Protein AF-A0A965HYC1-F1 (afdb_monomer_lite)

Radius of gyration: 19.62 Å; chains: 1; bounding box: 52×59×47 Å

Secondary structure (DSSP, 8-state):
----PPP---PPPTHHHHHHHHHHHTT-HHHHHHHHHHTTTTS---TT--HHHHHTSTTS-HHHHHHHHHHHHHTT-----GGGGS--SGGG----TT--EEE--SS---GGGS-HHHHHHHHHHHHHHHHT-TT--EEEEEEPSS-STTS--HHHHHHHHHHT--EEEE-S-----SS----SSS-EEEPP--S--SHHHHHHHHHHHH--

Sequence (212 aa):
MNFLQPQTARVLPQSLLMMGIVQCWRSSNKWVGEFEQRFAGRFTMRPGQSFYRYTKNPANNSIDVENALDEFLEDRGTLASFSELYLQGEAMLKPHPLIAYGSHSVNHYVMSSLSEQEQWREIEENRRFLNSFENVQTTDVFSVPFGGERDYNDATMQLAVEAGHSALLLSRGMIQKGEHVDRGVLPEIDRLMPRTSSAEGLHSFLFDKAAV

Foldseek 3Di:
DDDDDDPDQPDAACLVVVVVVLVVCVVPPPLLVVLCVVCPPVFDDDPPDDPVRRCQALRHQVVNSVVSVCVSVVVVDDDDPPCVVDDRDDVPQDLDPVDAAEAAFRNLHLLSSDDLVVLLCRQQVRLVVSVVDDNGHYALEYEYRQFDPRSHDQSNVVSSVVSPHAAYEGANQADDDDDFPCPDPHGYHYDHDQPDPDPVSVVVSVVVRVVD

pLDDT: mean 80.29, std 19.92, range [26.31, 98.69]

Structure (mmCIF, N/CA/C/O backbone):
data_AF-A0A965HYC1-F1
#
_entry.id   AF-A0A965HYC1-F1
#
loop_
_atom_site.group_PDB
_atom_site.id
_atom_site.type_symbol
_atom_site.label_atom_id
_atom_site.label_alt_id
_atom_site.label_comp_id
_atom_site.label_asym_id
_atom_site.label_entity_id
_atom_site.label_seq_id
_atom_site.pdbx_PDB_ins_code
_atom_site.Cartn_x
_atom_site.Cartn_y
_atom_site.Cartn_z
_atom_site.occupancy
_atom_site.B_iso_or_equiv
_atom_site.auth_seq_id
_atom_site.auth_comp_id
_atom_site.auth_asym_id
_atom_site.auth_atom_id
_atom_site.pdbx_PDB_model_num
ATOM 1 N N . MET A 1 1 ? -28.131 -35.583 -11.581 1.00 34.62 1 MET A N 1
ATOM 2 C CA . MET A 1 1 ? -27.165 -34.705 -12.272 1.00 34.62 1 MET A CA 1
ATOM 3 C C . MET A 1 1 ? -27.196 -33.379 -11.543 1.00 34.62 1 MET A C 1
ATOM 5 O O . MET A 1 1 ? -28.239 -32.741 -11.533 1.00 34.62 1 MET A O 1
ATOM 9 N N . ASN A 1 2 ? -26.131 -33.076 -10.803 1.00 26.58 2 ASN A N 1
ATOM 10 C CA . ASN A 1 2 ? -26.074 -31.918 -9.915 1.00 26.58 2 ASN A CA 1
ATOM 11 C C . ASN A 1 2 ? -25.812 -30.632 -10.701 1.00 26.58 2 ASN A C 1
ATOM 13 O O . ASN A 1 2 ? -25.037 -30.615 -11.654 1.00 26.58 2 ASN A O 1
ATOM 17 N N . PHE A 1 3 ? -26.500 -29.588 -10.252 1.00 26.91 3 PHE A N 1
ATOM 18 C CA . PHE A 1 3 ? -26.462 -28.211 -10.713 1.00 26.91 3 PHE A CA 1
ATOM 19 C C . PHE A 1 3 ? -25.044 -27.631 -10.652 1.00 26.91 3 PHE A C 1
ATOM 21 O O . PHE A 1 3 ? -24.424 -27.623 -9.591 1.00 26.91 3 PHE A O 1
ATOM 28 N N . LEU A 1 4 ? -24.560 -27.083 -11.767 1.00 27.58 4 LEU A N 1
ATOM 29 C CA . LEU A 1 4 ? -23.472 -26.110 -11.753 1.00 27.58 4 LEU A CA 1
ATOM 30 C C . LEU A 1 4 ? -24.100 -24.732 -11.531 1.00 27.58 4 LEU A C 1
ATOM 32 O O . LEU A 1 4 ? -24.683 -24.147 -12.441 1.00 27.58 4 LEU A O 1
ATOM 36 N N . GLN A 1 5 ? -24.033 -24.251 -10.290 1.00 26.31 5 GLN A N 1
ATOM 37 C CA . GLN A 1 5 ? -24.229 -22.835 -9.990 1.00 26.31 5 GLN A CA 1
ATOM 38 C C . GLN A 1 5 ? -23.049 -22.038 -10.577 1.00 26.31 5 GLN A C 1
ATOM 40 O O . GLN A 1 5 ? -21.908 -22.497 -10.465 1.00 26.31 5 GLN A O 1
ATOM 45 N N . PRO A 1 6 ? -23.273 -20.853 -11.172 1.00 28.00 6 PRO A N 1
ATOM 46 C CA . PRO A 1 6 ? -22.183 -19.967 -11.549 1.00 28.00 6 PRO A CA 1
ATOM 47 C C . PRO A 1 6 ? -21.526 -19.438 -10.274 1.00 28.00 6 PRO A C 1
ATOM 49 O O . PRO A 1 6 ? -22.198 -18.866 -9.414 1.00 28.00 6 PRO A O 1
ATOM 52 N N . GLN A 1 7 ? -20.217 -19.650 -10.145 1.00 29.39 7 GLN A N 1
ATOM 53 C CA . GLN A 1 7 ? -19.439 -19.039 -9.078 1.00 29.39 7 GLN A CA 1
ATOM 54 C C . GLN A 1 7 ? -19.460 -17.516 -9.240 1.00 29.39 7 GLN A C 1
ATOM 56 O O . GLN A 1 7 ? -19.315 -16.974 -10.333 1.00 29.39 7 GLN A O 1
ATOM 61 N N . THR A 1 8 ? -19.696 -16.867 -8.110 1.00 30.47 8 THR A N 1
ATOM 62 C CA . THR A 1 8 ? -19.757 -15.431 -7.853 1.00 30.47 8 THR A CA 1
ATOM 63 C C . THR A 1 8 ? -18.734 -14.613 -8.642 1.00 30.47 8 THR A C 1
ATOM 65 O O . THR A 1 8 ? -17.531 -14.854 -8.534 1.00 30.47 8 THR A O 1
ATOM 68 N N . ALA A 1 9 ? -19.215 -13.585 -9.349 1.00 27.97 9 ALA A N 1
ATOM 69 C CA . ALA A 1 9 ? -18.401 -12.452 -9.767 1.00 27.97 9 ALA A CA 1
ATOM 70 C C . ALA A 1 9 ? -17.682 -11.897 -8.528 1.00 27.97 9 ALA A C 1
ATOM 72 O O . ALA A 1 9 ? -18.329 -11.429 -7.589 1.00 27.97 9 ALA A O 1
ATOM 73 N N . ARG A 1 10 ? -16.353 -12.028 -8.480 1.00 32.56 10 ARG A N 1
ATOM 74 C CA . ARG A 1 10 ? -15.550 -11.452 -7.402 1.00 32.56 10 ARG A CA 1
ATOM 75 C C . ARG A 1 10 ? -15.587 -9.939 -7.569 1.00 32.56 10 ARG A C 1
ATOM 77 O O . ARG A 1 10 ? -15.025 -9.398 -8.515 1.00 32.56 10 ARG A O 1
ATOM 84 N N . VAL A 1 11 ? -16.320 -9.293 -6.671 1.00 35.44 11 VAL A N 1
ATOM 85 C CA . VAL A 1 11 ? -16.318 -7.844 -6.483 1.00 35.44 11 VAL A CA 1
ATOM 86 C C . VAL A 1 11 ? -14.863 -7.421 -6.264 1.00 35.44 11 VAL A C 1
ATOM 88 O O . VAL A 1 11 ? -14.149 -8.043 -5.480 1.00 35.44 11 VAL A O 1
ATOM 91 N N . LEU A 1 12 ? -14.410 -6.419 -7.018 1.00 36.91 12 LEU A N 1
ATOM 92 C CA . LEU A 1 12 ? -13.101 -5.792 -6.831 1.00 36.91 12 LEU A CA 1
ATOM 93 C C . LEU A 1 12 ? -12.922 -5.359 -5.366 1.00 36.91 12 LEU A C 1
ATOM 95 O O . LEU A 1 12 ? -13.915 -5.022 -4.719 1.00 36.91 12 LEU A O 1
ATOM 99 N N . PRO A 1 13 ? -11.685 -5.325 -4.850 1.00 42.75 13 PRO A N 1
ATOM 100 C CA . PRO A 1 13 ? -11.426 -4.984 -3.456 1.00 42.75 13 PRO A CA 1
ATOM 101 C C . PRO A 1 13 ? -12.039 -3.622 -3.086 1.00 42.75 13 PRO A C 1
ATOM 103 O O . PRO A 1 13 ? -11.778 -2.601 -3.733 1.00 42.75 13 PRO A O 1
ATOM 106 N N . GLN A 1 14 ? -12.883 -3.622 -2.046 1.00 46.56 14 GLN A N 1
ATOM 107 C CA . GLN A 1 14 ? -13.617 -2.460 -1.512 1.00 46.56 14 GLN A CA 1
ATOM 108 C C . GLN A 1 14 ? -12.691 -1.318 -1.058 1.00 46.56 14 GLN A C 1
ATOM 110 O O . GLN A 1 14 ? -13.108 -0.169 -0.919 1.00 46.56 14 GLN A O 1
ATOM 115 N N . SER A 1 15 ? -11.404 -1.584 -0.915 1.00 44.25 15 SER A N 1
ATOM 116 C CA . SER A 1 15 ? -10.428 -0.635 -0.404 1.00 44.25 15 SER A CA 1
ATOM 117 C C . SER A 1 15 ? -10.091 0.533 -1.344 1.00 44.25 15 SER A C 1
ATOM 119 O O . SER A 1 15 ? -9.717 1.630 -0.909 1.00 44.25 15 SER A O 1
ATOM 121 N N . LEU A 1 16 ? -10.273 0.344 -2.653 1.00 44.41 16 LEU A N 1
ATOM 122 C CA . LEU A 1 16 ? -10.167 1.407 -3.649 1.00 44.41 16 LEU A CA 1
ATOM 123 C C . LEU A 1 16 ? -11.325 2.411 -3.496 1.00 44.41 16 LEU A C 1
ATOM 125 O O . LEU A 1 16 ? -11.125 3.614 -3.704 1.00 44.41 16 LEU A O 1
ATOM 129 N N . LEU A 1 17 ? -12.499 1.941 -3.049 1.00 47.19 17 LEU A N 1
ATOM 130 C CA . LEU A 1 17 ? -13.647 2.755 -2.626 1.00 47.19 17 LEU A CA 1
ATOM 131 C C . LEU A 1 17 ? -13.253 3.637 -1.430 1.00 47.19 17 LEU A C 1
ATOM 133 O O . LEU A 1 17 ? -13.594 4.819 -1.381 1.00 47.19 17 LEU A O 1
ATOM 137 N N . MET A 1 18 ? -12.450 3.096 -0.508 1.00 50.16 18 MET A N 1
ATOM 138 C CA . MET A 1 18 ? -11.933 3.798 0.669 1.00 50.16 18 MET A CA 1
ATOM 139 C C . MET A 1 18 ? -11.077 5.019 0.293 1.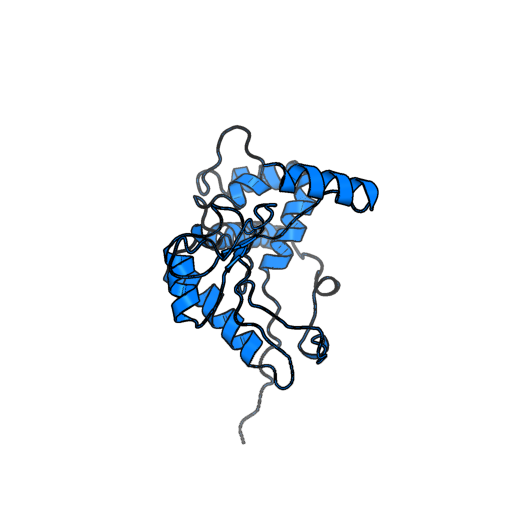00 50.16 18 MET A C 1
ATOM 141 O O . MET A 1 18 ? -11.177 6.063 0.940 1.00 50.16 18 MET A O 1
ATOM 145 N N . MET A 1 19 ? -10.273 4.949 -0.778 1.00 51.59 19 MET A N 1
ATOM 146 C CA . MET A 1 19 ? -9.501 6.107 -1.260 1.00 51.59 19 MET A CA 1
ATOM 147 C C . MET A 1 19 ? -10.405 7.236 -1.768 1.00 51.59 19 MET A C 1
ATOM 149 O O . MET A 1 19 ? -10.165 8.402 -1.452 1.00 51.59 19 MET A O 1
ATOM 153 N N . GLY A 1 20 ? -11.461 6.898 -2.513 1.00 49.34 20 GLY A N 1
ATOM 154 C CA . GLY A 1 20 ? -12.439 7.865 -3.016 1.00 49.34 20 GLY A CA 1
ATOM 155 C C . GLY A 1 20 ? -13.295 8.470 -1.902 1.00 49.34 20 GLY A C 1
ATOM 156 O O . GLY A 1 20 ? -13.448 9.688 -1.828 1.00 49.34 20 GLY A O 1
ATOM 157 N N . ILE A 1 21 ? -13.784 7.638 -0.981 1.00 53.50 21 ILE A N 1
ATOM 158 C CA . ILE A 1 21 ? -14.662 8.038 0.126 1.00 53.50 21 ILE A CA 1
ATOM 159 C C . ILE A 1 21 ? -13.919 8.928 1.123 1.00 53.50 21 ILE A C 1
ATOM 161 O O . ILE A 1 21 ? -14.393 10.024 1.423 1.00 53.50 21 ILE A O 1
ATOM 165 N N . VAL A 1 22 ? -12.722 8.539 1.574 1.00 51.59 22 VAL A N 1
ATOM 166 C CA . VAL A 1 22 ? -11.926 9.355 2.511 1.00 51.59 22 VAL A CA 1
ATOM 167 C C . VAL A 1 22 ? -11.515 10.685 1.865 1.00 51.59 22 VAL A C 1
ATOM 169 O O . VAL A 1 22 ? -11.475 11.715 2.543 1.00 51.59 22 VAL A O 1
ATOM 172 N N . GLN A 1 23 ? -11.255 10.707 0.552 1.00 48.66 23 GLN A N 1
ATOM 173 C CA . GLN A 1 23 ? -10.954 11.939 -0.181 1.00 48.66 23 GLN A CA 1
ATOM 174 C C . GLN A 1 23 ? -12.194 12.836 -0.349 1.00 48.66 23 GLN A C 1
ATOM 176 O O . GLN A 1 23 ? -12.074 14.049 -0.172 1.00 48.66 23 GLN A O 1
ATOM 181 N N . CYS A 1 24 ? -13.378 12.269 -0.605 1.00 47.47 24 CYS A N 1
ATOM 182 C CA . CYS A 1 24 ? -14.656 12.990 -0.661 1.00 47.47 24 CYS A CA 1
ATOM 183 C C . CYS A 1 24 ? -15.107 13.519 0.711 1.00 47.47 24 CYS A C 1
ATOM 185 O O . CYS A 1 24 ? -15.692 14.598 0.798 1.00 47.47 24 CYS A O 1
ATOM 187 N N . TRP A 1 25 ? -14.796 12.820 1.804 1.00 57.09 25 TRP A N 1
ATOM 188 C CA . TRP A 1 25 ? -15.132 13.262 3.162 1.00 57.09 25 TRP A CA 1
ATOM 189 C C . TRP A 1 25 ? -14.296 14.446 3.641 1.00 57.09 25 TRP A C 1
ATOM 191 O O . TRP A 1 25 ? -14.707 15.133 4.576 1.00 57.09 25 TRP A O 1
ATOM 201 N N . ARG A 1 26 ? -13.186 14.774 2.960 1.00 49.88 26 ARG A N 1
ATOM 202 C CA . ARG A 1 26 ? -12.441 16.028 3.199 1.00 49.88 26 ARG A CA 1
ATOM 203 C C . ARG A 1 26 ? -13.334 17.266 3.053 1.00 49.88 26 ARG A C 1
ATOM 205 O O . ARG A 1 26 ? -12.992 18.314 3.588 1.00 49.88 26 ARG A O 1
ATOM 212 N N . SER A 1 27 ? -14.458 17.144 2.347 1.00 46.91 27 SER A N 1
ATOM 213 C CA . SER A 1 27 ? -15.435 18.209 2.119 1.00 46.91 27 SER A CA 1
ATOM 214 C C . SER A 1 27 ? -16.593 18.221 3.130 1.00 46.91 27 SER A C 1
ATOM 216 O O . SER A 1 27 ? -17.323 19.206 3.184 1.00 46.91 27 SER A O 1
ATOM 218 N N . SER A 1 28 ? -16.779 17.163 3.934 1.00 57.56 28 SER A N 1
ATOM 219 C CA . SER A 1 28 ? -17.899 17.020 4.878 1.00 57.56 28 SER A CA 1
ATOM 220 C C . SER A 1 28 ? -17.396 16.740 6.297 1.00 57.56 28 SER A C 1
ATOM 222 O O . SER A 1 28 ? -17.359 15.600 6.760 1.00 57.56 28 SER A O 1
ATOM 224 N N . ASN A 1 29 ? -17.054 17.810 7.026 1.00 69.44 29 ASN A N 1
ATOM 225 C CA . ASN A 1 29 ? -16.608 17.742 8.428 1.00 69.44 29 ASN A CA 1
ATOM 226 C C . ASN A 1 29 ? -17.599 17.014 9.358 1.00 69.44 29 ASN A C 1
ATOM 228 O O . ASN A 1 29 ? -17.206 16.529 10.415 1.00 69.44 29 ASN A O 1
ATOM 232 N N . LYS A 1 30 ? -18.879 16.922 8.974 1.00 81.94 30 LYS A N 1
ATOM 233 C CA . LYS A 1 30 ? -19.917 16.262 9.771 1.00 81.94 30 LYS A CA 1
ATOM 234 C C . LYS A 1 30 ? -19.701 14.747 9.876 1.00 81.94 30 LYS A C 1
ATOM 236 O O . LYS A 1 30 ? -19.760 14.212 10.974 1.00 81.94 30 LYS A O 1
ATOM 241 N N . TRP A 1 31 ? -19.446 14.061 8.761 1.00 84.38 31 TRP A N 1
ATOM 242 C CA . TRP A 1 31 ? -19.334 12.593 8.760 1.00 84.38 31 TRP A CA 1
ATOM 243 C C . TRP A 1 31 ? -18.048 12.119 9.428 1.00 84.38 31 TRP A C 1
ATOM 245 O O . TRP A 1 31 ? -18.073 11.149 10.177 1.00 84.38 31 TRP A O 1
ATOM 255 N N . VAL A 1 32 ? -16.954 12.858 9.230 1.00 87.00 32 VAL A N 1
ATOM 256 C CA . VAL A 1 32 ? -15.698 12.636 9.956 1.00 87.00 32 VAL A CA 1
ATOM 257 C C . VAL A 1 32 ? -15.924 12.745 11.465 1.00 87.00 32 VAL A C 1
ATOM 259 O O . VAL A 1 32 ? -15.564 11.826 12.192 1.00 87.00 32 VAL A O 1
ATOM 262 N N . GLY A 1 33 ? -16.584 13.812 11.933 1.00 88.88 33 GLY A N 1
ATOM 263 C CA . GLY A 1 33 ? -16.862 13.992 13.360 1.00 88.88 33 GLY A CA 1
ATOM 264 C C . GLY A 1 33 ? -17.759 12.897 13.949 1.00 88.88 33 GLY A C 1
ATOM 265 O O . GLY A 1 33 ? -17.486 12.400 15.038 1.00 88.88 33 GLY A O 1
ATOM 266 N N . GLU A 1 34 ? -18.799 12.474 13.225 1.00 91.38 34 GLU A N 1
ATOM 267 C CA . GLU A 1 34 ? -19.668 11.363 13.645 1.00 91.38 34 GLU A CA 1
ATOM 268 C C . GLU A 1 34 ? -18.915 10.025 13.699 1.00 91.38 34 GLU A C 1
ATOM 270 O O . GLU A 1 34 ? -19.123 9.237 14.623 1.00 91.38 34 GLU A O 1
ATOM 275 N N . PHE A 1 35 ? -18.037 9.760 12.727 1.00 91.00 35 PHE A N 1
ATOM 276 C CA . PHE A 1 35 ? -17.195 8.565 12.712 1.00 91.00 35 PHE A CA 1
ATOM 277 C C . PHE A 1 35 ? -16.240 8.561 13.906 1.00 91.00 35 PHE A C 1
ATOM 279 O O . PHE A 1 35 ? -16.178 7.587 14.654 1.00 91.00 35 PHE A O 1
ATOM 286 N N . GLU A 1 36 ? -15.522 9.666 14.112 1.00 92.12 36 GLU A N 1
ATOM 287 C CA . GLU A 1 36 ? -14.560 9.819 15.205 1.00 92.12 36 GLU A CA 1
ATOM 288 C C . GLU A 1 36 ? -15.239 9.711 16.574 1.00 92.12 36 GLU A C 1
ATOM 290 O O . GLU A 1 36 ? -14.671 9.122 17.492 1.00 92.12 36 GLU A O 1
ATOM 295 N N . GLN A 1 37 ? -16.469 10.215 16.708 1.00 93.44 37 GLN A N 1
ATOM 296 C CA . GLN A 1 37 ? -17.265 10.052 17.922 1.00 93.44 37 GLN A CA 1
ATOM 297 C C . GLN A 1 37 ? -17.662 8.590 18.157 1.00 93.44 37 GLN A C 1
ATOM 299 O O . GLN A 1 37 ? -17.556 8.106 19.283 1.00 93.44 37 GLN A O 1
ATOM 304 N N . ARG A 1 38 ? -18.118 7.882 17.115 1.00 94.25 38 ARG A N 1
ATOM 305 C CA . ARG A 1 38 ? -18.558 6.482 17.219 1.00 94.25 38 ARG A CA 1
ATOM 306 C C . ARG A 1 38 ? -17.410 5.541 17.568 1.00 94.25 38 ARG A C 1
ATOM 308 O O . ARG A 1 38 ? -17.570 4.680 18.426 1.00 94.25 38 ARG A O 1
ATOM 315 N N . PHE A 1 39 ? -16.264 5.708 16.917 1.00 94.12 39 PHE A N 1
ATOM 316 C CA . PHE A 1 39 ? -15.088 4.851 17.097 1.00 94.12 39 PHE A CA 1
ATOM 317 C C . PHE A 1 39 ? -14.026 5.496 17.992 1.00 94.12 39 PHE A C 1
ATOM 319 O O . PHE A 1 39 ? -12.831 5.211 17.865 1.00 94.12 39 PHE A O 1
ATOM 326 N N . ALA A 1 40 ? -14.451 6.374 18.904 1.00 92.12 40 ALA A N 1
ATOM 327 C CA . ALA A 1 40 ? -13.563 7.056 19.830 1.00 92.12 40 ALA A CA 1
ATOM 328 C C . ALA A 1 40 ? -12.722 6.044 20.627 1.00 92.12 40 ALA A C 1
ATOM 330 O O . ALA A 1 40 ? -13.240 5.093 21.208 1.00 92.12 40 ALA A O 1
ATOM 331 N N . GLY A 1 41 ? -11.403 6.247 20.642 1.00 92.00 41 GLY A N 1
ATOM 332 C CA . GLY A 1 41 ? -10.457 5.370 21.339 1.00 92.00 41 GLY A CA 1
ATOM 333 C C . GLY A 1 41 ? -10.076 4.085 20.594 1.00 92.00 41 GLY A C 1
ATOM 334 O O . GLY A 1 41 ? -9.141 3.419 21.026 1.00 92.00 41 GLY A O 1
ATOM 335 N N . ARG A 1 42 ? -10.722 3.754 19.464 1.00 94.75 42 ARG A N 1
ATOM 336 C CA . ARG A 1 42 ? -10.346 2.596 18.629 1.00 94.75 42 ARG A CA 1
ATOM 337 C C . ARG A 1 42 ? -9.083 2.854 17.805 1.00 94.75 42 ARG A C 1
ATOM 339 O O . ARG A 1 42 ? -8.333 1.926 17.531 1.00 94.75 42 ARG A O 1
ATOM 346 N N . PHE A 1 43 ? -8.844 4.111 17.431 1.00 95.56 43 PHE A N 1
ATOM 347 C CA . PHE A 1 43 ? -7.717 4.510 16.589 1.00 95.56 43 PHE A CA 1
ATOM 348 C C . PHE A 1 43 ? -6.837 5.558 17.268 1.00 95.56 43 PHE A C 1
ATOM 350 O O . PHE A 1 43 ? -7.306 6.479 17.938 1.00 95.56 43 PHE A O 1
ATOM 357 N N . THR A 1 44 ? -5.535 5.452 17.032 1.00 94.62 44 THR A N 1
ATOM 358 C CA . THR A 1 44 ? -4.527 6.416 17.457 1.00 94.62 44 THR A CA 1
ATOM 359 C C . THR A 1 44 ? -4.563 7.646 16.552 1.00 94.62 44 THR A C 1
ATOM 361 O O . THR A 1 44 ? -4.107 7.608 15.405 1.00 94.62 44 THR A O 1
ATOM 364 N N . MET A 1 45 ? -5.041 8.765 17.092 1.00 92.31 45 MET A N 1
ATOM 365 C CA . MET A 1 45 ? -5.030 10.075 16.438 1.00 92.31 45 MET A CA 1
ATOM 366 C C . MET A 1 45 ? -4.119 11.040 17.204 1.00 92.31 45 MET A C 1
ATOM 368 O O . MET A 1 45 ? -4.301 11.260 18.401 1.00 92.31 45 MET A O 1
ATOM 372 N N . ARG A 1 46 ? -3.134 11.647 16.524 1.00 89.00 46 ARG A N 1
ATOM 373 C CA . ARG A 1 46 ? -2.314 12.711 17.132 1.00 89.00 46 ARG A CA 1
ATOM 374 C C . ARG A 1 46 ? -3.011 14.071 16.995 1.00 89.00 46 ARG A C 1
ATOM 376 O O . ARG A 1 46 ? -3.661 14.302 15.972 1.00 89.00 46 ARG A O 1
ATOM 383 N N . PRO A 1 47 ? -2.821 15.002 17.948 1.00 87.06 47 PRO A N 1
ATOM 384 C CA . PRO A 1 47 ? -3.367 16.352 17.841 1.00 87.06 47 PRO A CA 1
ATOM 385 C C . PRO A 1 47 ? -3.020 17.011 16.498 1.00 87.06 47 PRO A C 1
ATOM 387 O O . PRO A 1 47 ? -1.867 16.989 16.065 1.00 87.06 47 PRO A O 1
ATOM 390 N N . GLY A 1 48 ? -4.026 17.573 15.823 1.00 85.00 48 GLY A N 1
ATOM 391 C CA . GLY A 1 48 ? -3.865 18.253 14.532 1.00 85.00 48 GLY A CA 1
ATOM 392 C C . GLY A 1 48 ? -3.686 17.337 13.312 1.00 85.00 48 GLY A C 1
ATOM 393 O O . GLY A 1 48 ? -3.468 17.839 12.207 1.00 85.00 48 GLY A O 1
ATOM 394 N N . GLN A 1 49 ? -3.772 16.010 13.460 1.00 87.62 49 GLN A N 1
ATOM 395 C CA . GLN A 1 49 ? -3.839 15.115 12.303 1.00 87.62 49 GLN A CA 1
ATOM 396 C C . GLN A 1 49 ? -5.215 15.183 11.640 1.00 87.62 49 GLN A C 1
ATOM 398 O O . GLN A 1 49 ? -6.241 15.188 12.305 1.00 87.62 49 GLN A O 1
ATOM 403 N N . SER A 1 50 ? -5.231 15.204 10.308 1.00 89.12 50 SER A N 1
ATOM 404 C CA . SER A 1 50 ? -6.471 15.069 9.545 1.00 89.12 50 SER A CA 1
ATOM 405 C C . SER A 1 50 ? -6.948 13.617 9.533 1.00 89.12 50 SER A C 1
ATOM 407 O O . SER A 1 50 ? -6.112 12.711 9.573 1.00 89.12 50 SER A O 1
ATOM 409 N N . PHE A 1 51 ? -8.244 13.407 9.299 1.00 89.12 51 PHE A N 1
ATOM 410 C CA . PHE A 1 51 ? -8.861 12.085 9.136 1.00 89.12 51 PHE A CA 1
ATOM 411 C C . PHE A 1 51 ? -8.056 11.134 8.237 1.00 89.12 51 PHE A C 1
ATOM 413 O O . PHE A 1 51 ? -7.590 10.084 8.673 1.00 89.12 51 PHE A O 1
ATOM 420 N N . TYR A 1 52 ? -7.749 11.573 7.011 1.00 88.00 52 TYR A N 1
ATOM 421 C CA . TYR A 1 52 ? -6.911 10.818 6.067 1.00 88.00 52 TYR A CA 1
ATOM 422 C C . TYR A 1 52 ? -5.534 10.428 6.635 1.00 88.00 52 TYR A C 1
ATOM 424 O O . TYR A 1 52 ? -5.013 9.356 6.359 1.00 88.00 52 TYR A O 1
ATOM 432 N N . ARG A 1 53 ? -4.898 11.311 7.414 1.00 89.38 53 ARG A N 1
ATOM 433 C CA . ARG A 1 53 ? -3.518 11.099 7.870 1.00 89.38 53 ARG A CA 1
ATOM 434 C C . ARG A 1 53 ? -3.440 10.104 9.013 1.00 89.38 53 ARG A C 1
ATOM 436 O O . ARG A 1 53 ? -2.478 9.346 9.052 1.00 89.38 53 ARG A O 1
ATOM 443 N N . TYR A 1 54 ? -4.388 10.128 9.949 1.00 91.88 54 TYR A N 1
ATOM 444 C CA . TYR A 1 54 ? -4.357 9.162 11.043 1.00 91.88 54 TYR A CA 1
ATOM 445 C C . TYR A 1 54 ? -4.873 7.795 10.580 1.00 91.88 54 TYR A C 1
ATOM 447 O O . TYR A 1 54 ? -4.295 6.787 10.962 1.00 91.88 54 TYR A O 1
ATOM 455 N N . THR A 1 55 ? -5.872 7.734 9.695 1.00 92.44 55 THR A N 1
ATOM 456 C CA . THR A 1 55 ? -6.370 6.458 9.135 1.00 92.44 55 THR A CA 1
ATOM 457 C C . THR A 1 55 ? -5.343 5.735 8.259 1.00 92.44 55 THR A C 1
ATOM 459 O O . THR A 1 55 ? -5.459 4.535 8.051 1.00 92.44 55 THR A O 1
ATOM 462 N N . LYS A 1 56 ? -4.318 6.445 7.770 1.00 91.56 56 LYS A N 1
ATOM 463 C CA . LYS A 1 56 ? -3.156 5.881 7.059 1.00 91.56 56 LYS A CA 1
ATOM 464 C C . LYS A 1 56 ? -1.877 5.870 7.903 1.00 91.56 56 LYS A C 1
ATOM 466 O O . LYS A 1 56 ? -0.772 5.811 7.376 1.00 91.56 56 LYS A O 1
ATOM 471 N N . ASN A 1 57 ? -2.002 5.988 9.221 1.00 93.19 57 ASN A N 1
ATOM 472 C CA . ASN A 1 57 ? -0.873 5.854 10.134 1.00 93.19 57 ASN A CA 1
ATOM 473 C C . ASN A 1 57 ? -0.642 4.364 10.433 1.00 93.19 57 ASN A C 1
ATOM 475 O O . ASN A 1 57 ? -1.607 3.709 10.809 1.00 93.19 57 ASN A O 1
ATOM 479 N N . PRO A 1 58 ? 0.600 3.846 10.376 1.00 95.69 58 PRO A N 1
ATOM 480 C CA . PRO A 1 58 ? 0.899 2.450 10.714 1.00 95.69 58 PRO A CA 1
ATOM 481 C C . PRO A 1 58 ? 0.425 1.998 12.099 1.00 95.69 58 PRO A C 1
ATOM 483 O O . PRO A 1 58 ? 0.196 0.818 12.316 1.00 95.69 58 PRO A O 1
ATOM 486 N N . ALA A 1 59 ? 0.243 2.933 13.038 1.00 96.19 59 ALA A N 1
ATOM 487 C CA . ALA A 1 59 ? -0.326 2.640 14.356 1.00 96.19 59 ALA A CA 1
ATOM 488 C C . ALA A 1 59 ? -1.812 2.228 14.325 1.00 96.19 59 ALA A C 1
ATOM 490 O O . ALA A 1 59 ? -2.343 1.811 15.350 1.00 96.19 59 ALA A O 1
ATOM 491 N N . ASN A 1 60 ? -2.488 2.390 13.188 1.00 96.81 60 ASN A N 1
ATOM 492 C CA . ASN A 1 60 ? -3.876 2.008 12.976 1.00 96.81 60 ASN A CA 1
ATOM 493 C C . ASN A 1 60 ? -3.910 0.947 11.879 1.00 96.81 60 ASN A C 1
ATOM 495 O O . ASN A 1 60 ? -3.633 1.262 10.721 1.00 96.81 60 ASN A O 1
ATOM 499 N N . ASN A 1 61 ? -4.231 -0.294 12.247 1.00 97.62 61 ASN A N 1
ATOM 500 C CA . ASN A 1 61 ? -4.339 -1.394 11.294 1.00 97.62 61 ASN A CA 1
ATOM 501 C C . ASN A 1 61 ? -5.364 -1.034 10.201 1.00 97.62 61 ASN A C 1
ATOM 503 O O . ASN A 1 61 ? -6.491 -0.629 10.492 1.00 97.62 61 ASN A O 1
ATOM 507 N N . SER A 1 62 ? -4.950 -1.132 8.935 1.00 96.06 62 SER A N 1
ATOM 508 C CA . SER A 1 62 ? -5.776 -0.695 7.802 1.00 96.06 62 SER A CA 1
ATOM 509 C C . SER A 1 62 ? -7.059 -1.513 7.641 1.00 96.06 62 SER A C 1
ATOM 511 O O . SER A 1 62 ? -8.067 -0.940 7.233 1.00 96.06 62 SER A O 1
ATOM 513 N N . ILE A 1 63 ? -7.041 -2.801 8.002 1.00 95.88 63 ILE A N 1
ATOM 514 C CA . ILE A 1 63 ? -8.220 -3.679 7.983 1.00 95.88 63 ILE A CA 1
ATOM 515 C C . ILE A 1 63 ? -9.219 -3.220 9.049 1.00 95.88 63 ILE A C 1
ATOM 517 O O . ILE A 1 63 ? -10.408 -3.095 8.777 1.00 95.88 63 ILE A O 1
ATOM 521 N N . ASP A 1 64 ? -8.749 -2.880 10.252 1.00 96.56 64 ASP A N 1
ATOM 522 C CA . ASP A 1 64 ? -9.624 -2.357 11.309 1.00 96.56 64 ASP A CA 1
ATOM 523 C C . ASP A 1 64 ? -10.267 -1.019 10.934 1.00 96.56 64 ASP A C 1
ATOM 525 O O . ASP A 1 64 ? -11.432 -0.771 11.257 1.00 96.56 64 ASP A O 1
ATOM 529 N N . VAL A 1 65 ? -9.506 -0.148 10.266 1.00 94.62 65 VAL A N 1
ATOM 530 C CA . VAL A 1 65 ? -10.006 1.131 9.751 1.00 94.62 65 VAL A CA 1
ATOM 531 C C . VAL A 1 65 ? -11.076 0.906 8.687 1.00 94.62 65 VAL A C 1
ATOM 533 O O . VAL A 1 65 ? -12.113 1.567 8.740 1.00 94.62 65 VAL A O 1
ATOM 536 N N . GLU A 1 66 ? -10.839 -0.001 7.739 1.00 91.94 66 GLU A N 1
ATOM 537 C CA . GLU A 1 66 ? -11.808 -0.342 6.695 1.00 91.94 66 GLU A CA 1
ATOM 538 C C . GLU A 1 66 ? -13.085 -0.932 7.293 1.00 91.94 66 GLU A C 1
ATOM 540 O O . GLU A 1 66 ? -14.161 -0.396 7.051 1.00 91.94 66 GLU A O 1
ATOM 545 N N . ASN A 1 67 ? -12.971 -1.922 8.180 1.00 92.38 67 ASN A N 1
ATOM 546 C CA . ASN A 1 67 ? -14.121 -2.523 8.857 1.00 92.38 67 ASN A CA 1
ATOM 547 C C . ASN A 1 67 ? -14.959 -1.482 9.615 1.00 92.38 67 ASN A C 1
ATOM 549 O O . ASN A 1 67 ? -16.186 -1.535 9.602 1.00 92.38 67 ASN A O 1
ATOM 553 N N . ALA A 1 68 ? -14.316 -0.517 10.282 1.00 93.12 68 ALA A N 1
ATOM 554 C CA . ALA A 1 68 ? -15.033 0.564 10.957 1.00 93.12 68 ALA A CA 1
ATOM 555 C C . ALA A 1 68 ? -15.732 1.510 9.968 1.00 93.12 68 ALA A C 1
ATOM 557 O O . ALA A 1 68 ? -16.794 2.051 10.277 1.00 93.12 68 ALA A O 1
ATOM 558 N N . LEU A 1 69 ? -15.142 1.746 8.794 1.00 88.38 69 LEU A N 1
ATOM 559 C CA . LEU A 1 69 ? -15.763 2.545 7.738 1.00 88.38 69 LEU A CA 1
ATOM 560 C C . LEU A 1 69 ? -16.963 1.828 7.129 1.00 88.38 69 LEU A C 1
ATOM 562 O O . LEU A 1 69 ? -17.998 2.469 6.958 1.00 88.38 69 LEU A O 1
ATOM 566 N N . ASP A 1 70 ? -16.850 0.531 6.864 1.00 86.19 70 ASP A N 1
ATOM 567 C CA . ASP A 1 70 ? -17.958 -0.287 6.377 1.00 86.19 70 ASP A CA 1
ATOM 568 C C . ASP A 1 70 ? -19.105 -0.285 7.392 1.00 86.19 70 ASP A C 1
ATOM 570 O O . ASP A 1 70 ? -20.215 0.121 7.052 1.00 86.19 70 ASP A O 1
ATOM 574 N N . GLU A 1 71 ? -18.819 -0.557 8.669 1.00 88.75 71 GLU A N 1
ATOM 575 C CA . GLU A 1 71 ? -19.808 -0.486 9.756 1.00 88.75 71 GLU A CA 1
ATOM 576 C C . GLU A 1 71 ? -20.467 0.907 9.849 1.00 88.75 71 GLU A C 1
ATOM 578 O O . GLU A 1 71 ? -21.672 1.048 10.064 1.00 88.75 71 GLU A O 1
ATOM 583 N N . PHE A 1 72 ? -19.691 1.979 9.672 1.00 88.00 72 PHE A N 1
ATOM 584 C CA . PHE A 1 72 ? -20.225 3.339 9.682 1.00 88.00 72 PHE A CA 1
ATOM 585 C C . PHE A 1 72 ? -21.167 3.625 8.509 1.00 88.00 72 PHE A C 1
ATOM 587 O O . PHE A 1 72 ? -22.124 4.397 8.658 1.00 88.00 72 PHE A O 1
ATOM 594 N N . LEU A 1 73 ? -20.848 3.082 7.337 1.00 82.94 73 LEU A N 1
ATOM 595 C CA . LEU A 1 73 ? -21.534 3.347 6.080 1.00 82.94 73 LEU A CA 1
ATOM 596 C C . LEU A 1 73 ? -22.783 2.483 5.912 1.00 82.94 73 LEU A C 1
ATOM 598 O O . LEU A 1 73 ? -23.794 2.999 5.435 1.00 82.94 73 LEU A O 1
ATOM 602 N N . GLU A 1 74 ? -22.749 1.223 6.344 1.00 81.25 74 GLU A N 1
ATOM 603 C CA . GLU A 1 74 ? -23.896 0.306 6.314 1.00 81.25 74 GLU A CA 1
ATOM 604 C C . GLU A 1 74 ? -25.116 0.903 7.028 1.00 81.25 74 GLU A C 1
ATOM 606 O O . GLU A 1 74 ? -26.221 0.917 6.478 1.00 81.25 74 GLU A O 1
ATOM 611 N N . ASP A 1 75 ? -24.902 1.525 8.189 1.00 73.62 75 ASP A N 1
ATOM 612 C CA . ASP A 1 75 ? -25.960 2.152 8.990 1.00 73.62 75 ASP A CA 1
ATOM 613 C C . ASP A 1 75 ? -26.614 3.380 8.332 1.00 73.62 75 ASP A C 1
ATOM 615 O O . ASP A 1 75 ? -27.646 3.870 8.797 1.00 73.62 75 ASP A O 1
ATOM 619 N N . ARG A 1 76 ? -26.022 3.918 7.259 1.00 73.69 76 ARG A N 1
ATOM 620 C CA . ARG A 1 76 ? -26.476 5.152 6.592 1.00 73.69 76 ARG A CA 1
ATOM 621 C C . ARG A 1 76 ? -27.218 4.904 5.280 1.00 73.69 76 ARG A C 1
ATOM 623 O O . ARG A 1 76 ? -27.722 5.859 4.686 1.00 73.69 76 ARG A O 1
ATOM 630 N N . GLY A 1 77 ? -27.368 3.644 4.874 1.00 64.00 77 GLY A N 1
ATOM 631 C CA . GLY A 1 77 ? -28.064 3.261 3.650 1.00 64.00 77 GLY A CA 1
ATOM 632 C C . GLY A 1 77 ? -27.209 3.406 2.387 1.00 64.00 77 GLY A C 1
ATOM 633 O O . GLY A 1 77 ? -26.150 4.027 2.383 1.00 64.00 77 GLY A O 1
ATOM 634 N N . THR A 1 78 ? -27.690 2.774 1.312 1.00 54.38 78 THR A N 1
ATOM 635 C CA . THR A 1 78 ? -26.979 2.454 0.061 1.00 54.38 78 THR A CA 1
ATOM 636 C C . THR A 1 78 ? -25.987 3.517 -0.405 1.00 54.38 78 THR A C 1
ATOM 638 O O . THR A 1 78 ? -26.370 4.555 -0.949 1.00 54.38 78 THR A O 1
ATOM 641 N N . LEU A 1 79 ? -24.697 3.186 -0.303 1.00 57.88 79 LEU A N 1
ATOM 642 C CA . LEU A 1 79 ? -23.692 3.728 -1.208 1.00 57.88 79 LEU A CA 1
ATOM 643 C C . LEU A 1 79 ? -24.163 3.393 -2.624 1.00 57.88 79 LEU A C 1
ATOM 645 O O . LEU A 1 79 ? -24.370 2.221 -2.951 1.00 57.88 79 LEU A O 1
ATOM 649 N N . ALA A 1 80 ? -24.387 4.414 -3.454 1.00 54.94 80 ALA A N 1
ATOM 650 C CA . ALA A 1 80 ? -24.564 4.185 -4.879 1.00 54.94 80 ALA A CA 1
ATOM 651 C C . ALA A 1 80 ? -23.394 3.314 -5.350 1.00 54.94 80 ALA A C 1
ATOM 653 O O . ALA A 1 80 ? -22.249 3.571 -4.977 1.00 54.94 80 ALA A O 1
ATOM 654 N N . SER A 1 81 ? -23.689 2.253 -6.099 1.00 53.50 81 SER A N 1
ATOM 655 C CA . SER A 1 81 ? -22.668 1.347 -6.612 1.00 53.50 81 SER A CA 1
ATOM 656 C C . SER A 1 81 ? -21.658 2.154 -7.429 1.00 53.50 81 SER A C 1
ATOM 658 O O . SER A 1 81 ? -21.910 2.478 -8.585 1.00 53.50 81 SER A O 1
ATOM 660 N N . PHE A 1 82 ? -20.498 2.474 -6.848 1.00 54.94 82 PHE A N 1
ATOM 661 C CA . PHE A 1 82 ? -19.384 3.127 -7.548 1.00 54.94 82 PHE A CA 1
ATOM 662 C C . PHE A 1 82 ? -18.673 2.164 -8.506 1.00 54.94 82 PHE A C 1
ATOM 664 O O . PHE A 1 82 ? -17.522 2.384 -8.879 1.00 54.94 82 PHE A O 1
ATOM 671 N N . SER A 1 83 ? -19.346 1.083 -8.902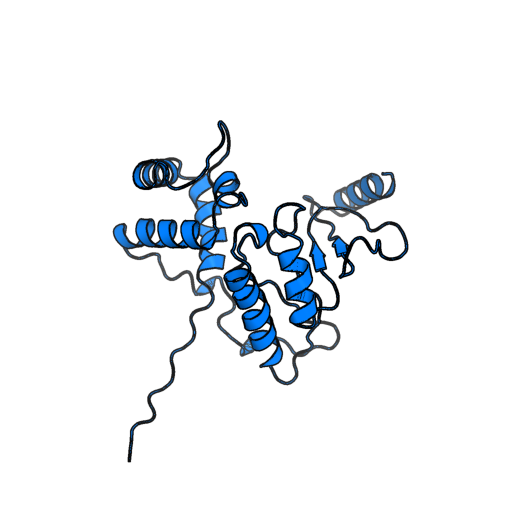 1.00 53.47 83 SER A N 1
ATOM 672 C CA . SER A 1 83 ? -18.801 0.062 -9.783 1.00 53.47 83 SER A CA 1
ATOM 673 C C . SER A 1 83 ? -18.287 0.676 -11.090 1.00 53.47 83 SER A C 1
ATOM 675 O O . SER A 1 83 ? -17.270 0.225 -11.607 1.00 53.47 83 SER A O 1
ATOM 677 N N . GLU A 1 84 ? -18.898 1.754 -11.591 1.00 49.81 84 GLU A N 1
ATOM 678 C CA . GLU A 1 84 ? -18.487 2.440 -12.827 1.00 49.81 84 GLU A CA 1
ATOM 679 C C . GLU A 1 84 ? -17.096 3.102 -12.771 1.00 49.81 84 GLU A C 1
ATOM 681 O O . GLU A 1 84 ? -16.532 3.417 -13.818 1.00 49.81 84 GLU A O 1
ATOM 686 N N . LEU A 1 85 ? -16.518 3.314 -11.582 1.00 50.72 85 LEU A N 1
ATOM 687 C CA . LEU A 1 85 ? -15.224 3.996 -11.422 1.00 50.72 85 LEU A CA 1
ATOM 688 C C . LEU A 1 85 ? -14.014 3.051 -11.440 1.00 50.72 85 LEU A C 1
ATOM 690 O O . LEU A 1 85 ? -12.876 3.524 -11.413 1.00 50.72 85 LEU A O 1
ATOM 694 N N . TYR A 1 86 ? -14.237 1.737 -11.500 1.00 56.34 86 TYR A N 1
ATOM 695 C CA . TYR A 1 86 ? -13.175 0.736 -11.420 1.00 56.34 86 TYR A CA 1
ATOM 696 C C . TYR A 1 86 ? -13.180 -0.209 -12.619 1.00 56.34 86 TYR A C 1
ATOM 698 O O . TYR A 1 86 ? -14.200 -0.430 -13.269 1.00 56.34 86 TYR A O 1
ATOM 706 N N . LEU A 1 87 ? -12.007 -0.770 -12.920 1.00 54.69 87 LEU A N 1
ATOM 707 C CA . LEU A 1 87 ? -11.831 -1.733 -14.005 1.00 54.69 87 LEU A CA 1
ATOM 708 C C . LEU A 1 87 ? -12.604 -3.016 -13.682 1.00 54.69 87 LEU A C 1
ATOM 710 O O . LEU A 1 87 ? -12.151 -3.815 -12.872 1.00 54.69 87 LEU A O 1
ATOM 714 N N . GLN A 1 88 ? -13.755 -3.223 -14.319 1.00 56.97 88 GLN A N 1
ATOM 715 C CA . GLN A 1 88 ? -14.697 -4.290 -13.957 1.00 56.97 88 GLN A CA 1
ATOM 716 C C . GLN A 1 88 ? -14.339 -5.705 -14.444 1.00 56.97 88 GLN A C 1
ATOM 718 O O . GLN A 1 88 ? -15.182 -6.598 -14.385 1.00 56.97 88 GLN A O 1
ATOM 723 N N . GLY A 1 89 ? -13.114 -5.955 -14.915 1.00 60.16 89 GLY A N 1
ATOM 724 C CA . GLY A 1 89 ? -12.702 -7.326 -15.210 1.00 60.16 89 GLY A CA 1
ATOM 725 C C . GLY A 1 89 ? -11.505 -7.494 -16.134 1.00 60.16 89 GLY A C 1
ATOM 726 O O . GLY A 1 89 ? -10.933 -6.542 -16.665 1.00 60.16 89 GLY A O 1
ATOM 727 N N . GLU A 1 90 ? -11.172 -8.766 -16.338 1.00 61.38 90 GLU A N 1
ATOM 728 C CA . GLU A 1 90 ? -10.015 -9.288 -17.078 1.00 61.38 90 GLU A CA 1
ATOM 729 C C . GLU A 1 90 ? -9.894 -8.729 -18.501 1.00 61.38 90 GLU A C 1
ATOM 731 O O . GLU A 1 90 ? -8.797 -8.443 -18.975 1.00 61.38 90 GLU A O 1
ATOM 736 N N . ALA A 1 91 ? -11.036 -8.481 -19.155 1.00 62.38 91 ALA A N 1
ATOM 737 C CA . ALA A 1 91 ? -11.126 -7.945 -20.515 1.00 62.38 91 ALA A CA 1
ATOM 738 C C . ALA A 1 91 ? -10.491 -6.548 -20.689 1.00 62.38 91 ALA A C 1
ATOM 740 O O . ALA A 1 91 ? -10.369 -6.059 -21.813 1.00 62.38 91 ALA A O 1
ATOM 741 N N . MET A 1 92 ? -10.103 -5.888 -19.595 1.00 68.69 92 MET A N 1
ATOM 742 C CA . MET A 1 92 ? -9.454 -4.579 -19.616 1.00 68.69 92 MET A CA 1
ATOM 743 C C . MET A 1 92 ? -7.922 -4.631 -19.599 1.00 68.69 92 MET A C 1
ATOM 745 O O . MET A 1 92 ? -7.292 -3.605 -19.880 1.00 68.69 92 MET A O 1
ATOM 749 N N . LEU A 1 93 ? -7.308 -5.784 -19.306 1.00 81.50 93 LEU A N 1
ATOM 750 C CA . LEU A 1 93 ? -5.858 -5.941 -19.420 1.00 81.50 93 LEU A CA 1
ATOM 751 C C . LEU A 1 93 ? -5.488 -6.108 -20.897 1.00 81.50 93 LEU A C 1
ATOM 753 O O . LEU A 1 93 ? -5.988 -6.991 -21.590 1.00 81.50 93 LEU A O 1
ATOM 757 N N . LYS A 1 94 ? -4.630 -5.222 -21.406 1.00 84.75 94 LYS A N 1
ATOM 758 C CA . LYS A 1 94 ? -4.250 -5.189 -22.819 1.00 84.75 94 LYS A CA 1
ATOM 759 C C . LYS A 1 94 ? -2.929 -5.931 -23.015 1.00 84.75 94 LYS A C 1
ATOM 761 O O . LYS A 1 94 ? -1.910 -5.455 -22.511 1.00 84.75 94 LYS A O 1
ATOM 766 N N . PRO A 1 95 ? -2.900 -7.035 -23.783 1.00 88.38 95 PRO A N 1
ATOM 767 C CA . PRO A 1 95 ? -1.650 -7.682 -24.150 1.00 88.38 95 PRO A CA 1
ATOM 768 C C . PRO A 1 95 ? -0.899 -6.781 -25.137 1.00 88.38 95 PRO A C 1
ATOM 770 O O . PRO A 1 95 ? -1.310 -6.614 -26.286 1.00 88.38 95 PRO A O 1
ATOM 773 N N . HIS A 1 96 ? 0.180 -6.143 -24.685 1.00 90.38 96 HIS A N 1
ATOM 774 C CA . HIS A 1 96 ? 0.969 -5.240 -25.519 1.00 90.38 96 HIS A CA 1
ATOM 775 C C . HIS A 1 96 ? 2.444 -5.254 -25.095 1.00 90.38 96 HIS A C 1
ATOM 777 O O . HIS A 1 96 ? 2.711 -5.113 -23.908 1.00 90.38 96 HIS A O 1
ATOM 783 N N . PRO A 1 97 ? 3.416 -5.311 -26.028 1.00 90.88 97 PRO A N 1
ATOM 784 C CA . PRO A 1 97 ? 4.848 -5.430 -25.706 1.00 90.88 97 PRO A CA 1
ATOM 785 C C . PRO A 1 97 ? 5.473 -4.227 -24.975 1.00 90.88 97 PRO A C 1
ATOM 787 O O . PRO A 1 97 ? 6.653 -4.259 -24.646 1.00 90.88 97 PRO A O 1
ATOM 790 N N . LEU A 1 98 ? 4.708 -3.153 -24.766 1.00 94.19 98 LEU A N 1
ATOM 791 C CA . LEU A 1 98 ? 5.135 -1.937 -24.055 1.00 94.19 98 LEU A CA 1
ATOM 792 C C . LEU A 1 98 ? 4.402 -1.745 -22.719 1.00 94.19 98 LEU A C 1
ATOM 794 O O . LEU A 1 98 ? 4.527 -0.689 -22.105 1.00 94.19 98 LEU A O 1
ATOM 798 N N . ILE A 1 99 ? 3.578 -2.709 -22.305 1.00 91.25 99 ILE A N 1
ATOM 799 C CA . ILE A 1 99 ? 2.757 -2.617 -21.098 1.00 91.25 99 ILE A CA 1
ATOM 800 C C . ILE A 1 99 ? 3.005 -3.871 -20.272 1.00 91.25 99 ILE A C 1
ATOM 802 O O . ILE A 1 99 ? 2.692 -4.968 -20.718 1.00 91.25 99 ILE A O 1
ATOM 806 N N . ALA A 1 100 ? 3.517 -3.685 -19.058 1.00 92.81 100 ALA A N 1
ATOM 807 C CA . ALA A 1 100 ? 3.638 -4.741 -18.064 1.00 92.81 100 ALA A CA 1
ATOM 808 C C . ALA A 1 100 ? 2.791 -4.405 -16.832 1.00 92.81 100 ALA A C 1
ATOM 810 O O . ALA A 1 100 ? 2.699 -3.243 -16.427 1.00 92.81 100 ALA A O 1
ATOM 811 N N . TYR A 1 101 ? 2.196 -5.428 -16.229 1.00 92.62 101 TYR A N 1
ATOM 812 C CA . TYR A 1 101 ? 1.365 -5.316 -15.035 1.00 92.62 101 TYR A CA 1
ATOM 813 C C . TYR A 1 101 ? 2.136 -5.821 -13.812 1.00 92.62 101 TYR A C 1
ATOM 815 O O . TYR A 1 101 ? 2.651 -6.937 -13.809 1.00 92.62 101 TYR A O 1
ATOM 823 N N . GLY A 1 102 ? 2.257 -4.975 -12.791 1.00 93.06 102 GLY A N 1
ATOM 824 C CA . GLY A 1 102 ? 2.982 -5.275 -11.554 1.00 93.06 102 GLY A CA 1
ATOM 825 C C . GLY A 1 102 ? 2.057 -5.358 -10.347 1.00 93.06 102 GLY A C 1
ATOM 826 O O . GLY A 1 102 ? 0.911 -4.908 -10.403 1.00 93.06 102 GLY A O 1
ATOM 827 N N . SER A 1 103 ? 2.575 -5.918 -9.256 1.00 95.06 103 SER A N 1
ATOM 828 C CA . SER A 1 103 ? 1.816 -6.097 -8.017 1.00 95.06 103 SER A CA 1
ATOM 829 C C . SER A 1 103 ? 1.663 -4.779 -7.256 1.00 95.06 103 SER A C 1
ATOM 831 O O . SER A 1 103 ? 2.581 -3.956 -7.247 1.00 95.06 103 SER A O 1
ATOM 833 N N . HIS A 1 104 ? 0.504 -4.566 -6.627 1.00 95.81 104 HIS A N 1
ATOM 834 C CA . HIS A 1 104 ? 0.215 -3.375 -5.810 1.00 95.81 104 HIS A CA 1
ATOM 835 C C . HIS A 1 104 ? -0.627 -3.683 -4.559 1.00 95.81 104 HIS A C 1
ATOM 837 O O . HIS A 1 104 ? -1.376 -2.835 -4.079 1.00 95.81 104 HIS A O 1
ATOM 843 N N . SER A 1 105 ? -0.483 -4.907 -4.041 1.00 96.12 105 SER A N 1
ATOM 844 C CA . SER A 1 105 ? -1.334 -5.503 -3.002 1.00 96.12 105 SER A CA 1
ATOM 845 C C . SER A 1 105 ? -2.783 -5.695 -3.473 1.00 96.12 105 SER A C 1
ATOM 847 O O . SER A 1 105 ? -3.162 -5.260 -4.563 1.00 96.12 105 SER A O 1
ATOM 849 N N . VAL A 1 106 ? -3.590 -6.430 -2.710 1.00 92.88 106 VAL A N 1
ATOM 850 C CA . VAL A 1 106 ? -5.006 -6.634 -3.043 1.00 92.88 106 VAL A CA 1
ATOM 851 C C . VAL A 1 106 ? -5.796 -5.384 -2.685 1.00 92.88 106 VAL A C 1
ATOM 853 O O . VAL A 1 106 ? -6.490 -4.824 -3.529 1.00 92.88 106 VAL A O 1
ATOM 856 N N . ASN A 1 107 ? -5.649 -4.918 -1.449 1.00 90.94 107 ASN A N 1
ATOM 857 C CA . ASN A 1 107 ? -6.503 -3.900 -0.872 1.00 90.94 107 ASN A CA 1
ATOM 858 C C . ASN A 1 107 ? -5.804 -2.544 -0.677 1.00 90.94 107 ASN A C 1
ATOM 860 O O . ASN A 1 107 ? -6.374 -1.648 -0.065 1.00 90.94 107 ASN A O 1
ATOM 864 N N . HIS A 1 108 ? -4.602 -2.304 -1.196 1.00 92.50 108 HIS A N 1
ATOM 865 C CA . HIS A 1 108 ? -3.938 -0.998 -1.065 1.00 92.50 108 HIS A CA 1
ATOM 866 C C . HIS A 1 108 ? -3.883 -0.501 0.411 1.00 92.50 108 HIS A C 1
ATOM 868 O O . HIS A 1 108 ? -4.072 0.683 0.737 1.00 92.50 108 HIS A O 1
ATOM 874 N N . TYR A 1 109 ? -3.676 -1.425 1.345 1.00 95.75 109 TYR A N 1
ATOM 875 C CA . TYR A 1 109 ? -3.519 -1.115 2.762 1.00 95.75 109 TYR A CA 1
ATOM 876 C C . TYR A 1 109 ? -2.133 -0.539 3.052 1.00 95.75 109 TYR A C 1
ATOM 878 O O . TYR A 1 109 ? -1.186 -0.733 2.297 1.00 95.75 109 TYR A O 1
ATOM 886 N N . VAL A 1 110 ? -1.995 0.166 4.175 1.00 97.38 110 VAL A N 1
ATOM 887 C CA . VAL A 1 110 ? -0.670 0.522 4.697 1.00 97.38 110 VAL A CA 1
ATOM 888 C C . VAL A 1 110 ? -0.033 -0.775 5.201 1.00 97.38 110 VAL A C 1
ATOM 890 O O . VAL A 1 110 ? -0.412 -1.262 6.265 1.00 97.38 110 VAL A O 1
ATOM 893 N N . MET A 1 111 ? 0.891 -1.360 4.439 1.00 98.25 111 MET A N 1
ATOM 894 C CA . MET A 1 111 ? 1.426 -2.707 4.696 1.00 98.25 111 MET A CA 1
ATOM 895 C C . MET A 1 111 ? 2.038 -2.833 6.092 1.00 98.25 111 MET A C 1
ATOM 897 O O . MET A 1 111 ? 1.783 -3.801 6.799 1.00 98.25 111 MET A O 1
ATOM 901 N N . SER A 1 112 ? 2.762 -1.808 6.538 1.00 98.19 112 SER A N 1
ATOM 902 C CA . SER A 1 112 ? 3.368 -1.762 7.875 1.00 98.19 112 SER A CA 1
ATOM 903 C C . SER A 1 112 ? 2.368 -1.722 9.039 1.00 98.19 112 SER A C 1
ATOM 905 O O . SER A 1 112 ? 2.777 -1.909 10.184 1.00 98.19 112 SER A O 1
ATOM 907 N N . SER A 1 113 ? 1.083 -1.458 8.772 1.00 98.19 113 SER A N 1
ATOM 908 C CA . SER A 1 113 ? 0.011 -1.485 9.779 1.00 98.19 113 SER A CA 1
ATOM 909 C C . SER A 1 113 ? -0.545 -2.888 10.039 1.00 98.19 113 SER A C 1
ATOM 911 O O . SER A 1 113 ? -1.299 -3.084 10.991 1.00 98.19 113 SER A O 1
ATOM 913 N N . LEU A 1 114 ? -0.204 -3.843 9.173 1.00 98.62 114 LEU A N 1
ATOM 914 C CA . LEU A 1 114 ? -0.740 -5.196 9.164 1.00 98.62 114 LEU A CA 1
ATOM 915 C C . LEU A 1 114 ? 0.209 -6.173 9.870 1.00 98.62 114 LEU A C 1
ATOM 917 O O . LEU A 1 114 ? 1.433 -5.997 9.865 1.00 98.62 114 LEU A O 1
ATOM 921 N N . SER A 1 115 ? -0.351 -7.251 10.414 1.00 98.56 115 SER A N 1
ATOM 922 C CA . SER A 1 115 ? 0.424 -8.419 10.845 1.00 98.56 115 SER A CA 1
ATOM 923 C C . SER A 1 115 ? 1.091 -9.114 9.653 1.00 98.56 115 SER A C 1
ATOM 925 O O . SER A 1 115 ? 0.632 -8.998 8.519 1.00 98.56 115 SER A O 1
ATOM 927 N N . GLU A 1 116 ? 2.152 -9.887 9.890 1.00 98.56 116 GLU A N 1
ATOM 928 C CA . GLU A 1 116 ? 2.864 -10.606 8.819 1.00 98.56 116 GLU A CA 1
ATOM 929 C C . GLU A 1 116 ? 1.943 -11.530 8.012 1.00 98.56 116 GLU A C 1
ATOM 931 O O . GLU A 1 116 ? 2.036 -11.592 6.789 1.00 98.56 116 GLU A O 1
ATOM 936 N N . GLN A 1 117 ? 0.994 -12.199 8.676 1.00 98.56 117 GLN A N 1
ATOM 937 C CA . GLN A 1 117 ? 0.028 -13.063 7.998 1.00 98.56 117 GLN A CA 1
ATOM 938 C C . GLN A 1 117 ? -0.905 -12.272 7.069 1.00 98.56 117 GLN A C 1
ATOM 940 O O . GLN A 1 117 ? -1.231 -12.743 5.980 1.00 98.56 117 GLN A O 1
ATOM 945 N N . GLU A 1 118 ? -1.352 -11.090 7.490 1.00 98.56 118 GLU A N 1
ATOM 946 C CA . GLU A 1 118 ? -2.180 -10.200 6.670 1.00 98.56 118 GLU A CA 1
ATOM 947 C C . GLU A 1 118 ? -1.371 -9.626 5.501 1.00 98.56 118 GLU A C 1
ATOM 949 O O . GLU A 1 118 ? -1.844 -9.649 4.366 1.00 98.56 118 GLU A O 1
ATOM 954 N N . GLN A 1 119 ? -0.126 -9.199 5.743 1.00 98.69 119 GLN A N 1
ATOM 955 C CA . GLN A 1 119 ? 0.785 -8.748 4.687 1.00 98.69 119 GLN A CA 1
ATOM 956 C C . GLN A 1 119 ? 1.042 -9.845 3.649 1.00 98.69 119 GLN A C 1
ATOM 958 O O . GLN A 1 119 ? 1.025 -9.570 2.451 1.00 98.69 119 GLN A O 1
ATOM 963 N N . TRP A 1 120 ? 1.247 -11.089 4.092 1.00 98.62 120 TRP A N 1
ATOM 964 C CA . TRP A 1 120 ? 1.446 -12.224 3.196 1.00 98.62 120 TRP A CA 1
ATOM 965 C C . TRP A 1 120 ? 0.243 -12.434 2.279 1.00 98.62 120 TRP A C 1
ATOM 967 O O . TRP A 1 120 ? 0.425 -12.572 1.074 1.00 98.62 120 TRP A O 1
ATOM 977 N N . ARG A 1 121 ? -0.984 -12.401 2.819 1.00 98.25 121 ARG A N 1
ATOM 978 C CA . ARG A 1 121 ? -2.209 -12.521 2.008 1.00 98.25 121 ARG A CA 1
ATOM 979 C C . ARG A 1 121 ? -2.307 -11.402 0.975 1.00 98.25 121 ARG A C 1
ATOM 981 O O .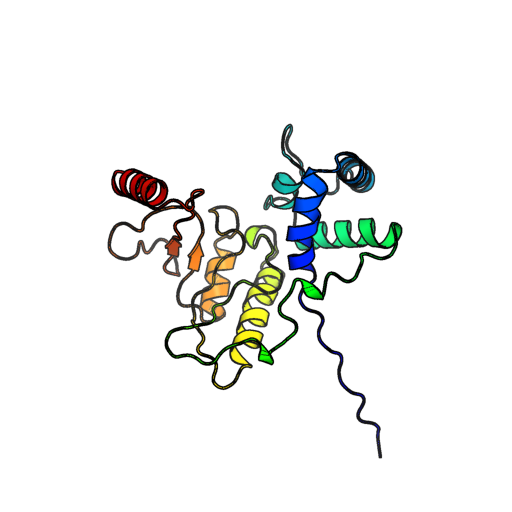 ARG A 1 121 ? -2.543 -11.677 -0.194 1.00 98.25 121 ARG A O 1
ATOM 988 N N . GLU A 1 122 ? -2.055 -10.160 1.383 1.00 98.12 122 GLU A N 1
ATOM 989 C CA . GLU A 1 122 ? -2.057 -9.000 0.486 1.00 98.12 122 GLU A CA 1
ATOM 990 C C . GLU A 1 122 ? -1.066 -9.133 -0.683 1.00 98.12 122 GLU A C 1
ATOM 992 O O . GLU A 1 122 ? -1.368 -8.712 -1.802 1.00 98.12 122 GLU A O 1
ATOM 997 N N . ILE A 1 123 ? 0.116 -9.702 -0.436 1.00 98.06 123 ILE A N 1
ATOM 998 C CA . ILE A 1 123 ? 1.178 -9.862 -1.439 1.00 98.06 123 ILE A CA 1
ATOM 999 C C . ILE A 1 123 ? 0.919 -11.091 -2.322 1.00 98.06 123 ILE A C 1
ATOM 1001 O O . ILE A 1 123 ? 0.898 -10.979 -3.552 1.00 98.06 123 ILE A O 1
ATOM 1005 N N . GLU A 1 124 ? 0.713 -12.260 -1.711 1.00 97.38 124 GLU A N 1
ATOM 1006 C CA . GLU A 1 124 ? 0.560 -13.542 -2.407 1.00 97.38 124 GLU A CA 1
ATOM 1007 C C . GLU A 1 124 ? -0.698 -13.563 -3.268 1.00 97.38 124 GLU A C 1
ATOM 1009 O O . GLU A 1 124 ? -0.621 -13.932 -4.442 1.00 97.38 124 GLU A O 1
ATOM 1014 N N . GLU A 1 125 ? -1.836 -13.099 -2.744 1.00 95.69 125 GLU A N 1
ATOM 1015 C CA . GLU A 1 125 ? -3.093 -13.181 -3.481 1.00 95.69 125 GLU A CA 1
ATOM 1016 C C . GLU A 1 125 ? -3.080 -12.255 -4.698 1.00 95.69 125 GLU A C 1
ATOM 1018 O O . GLU A 1 125 ? -3.556 -12.646 -5.769 1.00 95.69 125 GLU A O 1
ATOM 1023 N N . ASN A 1 126 ? -2.485 -11.060 -4.576 1.00 94.25 126 ASN A N 1
ATOM 1024 C CA . ASN A 1 126 ? -2.331 -10.142 -5.703 1.00 94.25 126 ASN A CA 1
ATOM 1025 C C . ASN A 1 126 ? -1.411 -10.728 -6.779 1.00 94.25 126 ASN A C 1
ATOM 1027 O O . ASN A 1 126 ? -1.750 -10.709 -7.965 1.00 94.25 126 ASN A O 1
ATOM 1031 N N . ARG A 1 127 ? -0.276 -11.311 -6.376 1.00 93.50 127 ARG A N 1
ATOM 1032 C CA . ARG A 1 127 ? 0.644 -11.970 -7.308 1.00 93.50 127 ARG A CA 1
ATOM 1033 C C . ARG A 1 127 ? -0.019 -13.160 -7.997 1.00 93.50 127 ARG A C 1
ATOM 1035 O O . ARG A 1 127 ? 0.088 -13.296 -9.214 1.00 93.50 127 ARG A O 1
ATOM 1042 N N . ARG A 1 128 ? -0.735 -14.004 -7.252 1.00 93.25 128 ARG A N 1
ATOM 1043 C CA . ARG A 1 128 ? -1.474 -15.146 -7.802 1.00 93.25 128 ARG A CA 1
ATOM 1044 C C . ARG A 1 128 ? -2.552 -14.694 -8.785 1.00 93.25 128 ARG A C 1
ATOM 1046 O O . ARG A 1 128 ? -2.707 -15.318 -9.829 1.00 93.25 128 ARG A O 1
ATOM 1053 N N . PHE A 1 129 ? -3.269 -13.614 -8.475 1.00 90.62 129 PHE A N 1
ATOM 1054 C CA . PHE A 1 129 ? -4.243 -13.007 -9.379 1.00 90.62 129 PHE A CA 1
ATOM 1055 C C . PHE A 1 129 ? -3.582 -12.531 -10.679 1.00 90.62 129 PHE A C 1
ATOM 1057 O O . PHE A 1 129 ? -4.020 -12.926 -11.755 1.00 90.62 129 PHE A O 1
ATOM 1064 N N . LEU A 1 130 ? -2.486 -11.771 -10.603 1.00 89.25 130 LEU A N 1
ATOM 1065 C CA . LEU A 1 130 ? -1.761 -11.310 -11.793 1.00 89.25 130 LEU A CA 1
ATOM 1066 C C . LEU A 1 130 ? -1.210 -12.467 -12.639 1.00 89.25 130 LEU A C 1
ATOM 1068 O O . LEU A 1 130 ? -1.279 -12.423 -13.863 1.00 89.25 130 LEU A O 1
ATOM 1072 N N . ASN A 1 131 ? -0.720 -13.526 -11.996 1.00 90.31 131 ASN A N 1
ATOM 1073 C CA . ASN A 1 131 ? -0.191 -14.706 -12.681 1.00 90.31 131 ASN A CA 1
ATOM 1074 C C . ASN A 1 131 ? -1.280 -15.637 -13.237 1.00 90.31 131 ASN A C 1
ATOM 1076 O O . ASN A 1 131 ? -0.954 -16.583 -13.950 1.00 90.31 131 ASN A O 1
ATOM 1080 N N . SER A 1 132 ? -2.557 -15.395 -12.923 1.00 90.62 132 SER A N 1
ATOM 1081 C CA . SER A 1 132 ? -3.668 -16.158 -13.502 1.00 90.62 132 SER A CA 1
ATOM 1082 C C . SER A 1 132 ? -4.013 -15.730 -14.932 1.00 90.62 132 SER A C 1
ATOM 1084 O O . SER A 1 132 ? -4.686 -16.474 -15.643 1.00 90.62 132 SER A O 1
ATOM 1086 N N . PHE A 1 133 ? -3.531 -14.563 -15.375 1.00 86.88 133 PHE A N 1
ATOM 1087 C CA . PHE A 1 133 ? -3.781 -14.054 -16.718 1.00 86.88 133 PHE A CA 1
ATOM 1088 C C . PHE A 1 133 ? -2.845 -14.678 -17.749 1.00 86.88 133 PHE A C 1
ATOM 1090 O O . PHE A 1 133 ? -1.631 -14.477 -17.726 1.00 86.88 133 PHE A O 1
ATOM 1097 N N . GLU A 1 134 ? -3.424 -15.365 -18.727 1.00 84.00 134 GLU A N 1
ATOM 1098 C CA . GLU A 1 134 ? -2.685 -15.824 -19.898 1.00 84.00 134 GLU A CA 1
ATOM 1099 C C . GLU A 1 134 ? -2.446 -14.661 -20.876 1.00 84.00 134 GLU A C 1
ATOM 1101 O O . GLU A 1 134 ? -3.319 -13.825 -21.109 1.00 84.00 134 GLU A O 1
ATOM 1106 N N . ASN A 1 135 ? -1.266 -14.624 -21.502 1.00 86.12 135 ASN A N 1
ATOM 1107 C CA . ASN A 1 135 ? -0.881 -13.652 -22.541 1.00 86.12 135 ASN A CA 1
ATOM 1108 C C . ASN A 1 135 ? -0.755 -12.183 -22.092 1.00 86.12 135 ASN A C 1
ATOM 1110 O O . ASN A 1 135 ? -0.561 -11.303 -22.933 1.00 86.12 135 ASN A O 1
ATOM 1114 N N . VAL A 1 136 ? -0.811 -11.902 -20.791 1.00 89.25 136 VAL A N 1
ATOM 1115 C CA . VAL A 1 136 ? -0.522 -10.577 -20.233 1.00 89.25 136 VAL A CA 1
ATOM 1116 C C . VAL A 1 136 ? 0.929 -10.539 -19.757 1.00 89.25 136 VAL A C 1
ATOM 1118 O O . VAL A 1 136 ? 1.392 -11.447 -19.074 1.00 89.25 136 VAL A O 1
ATOM 1121 N N . GLN A 1 137 ? 1.666 -9.488 -20.121 1.00 92.31 137 GLN A N 1
ATOM 1122 C CA . GLN A 1 137 ? 3.020 -9.295 -19.606 1.00 92.31 137 GLN A CA 1
ATOM 1123 C C . GLN A 1 137 ? 2.944 -8.828 -18.152 1.00 92.31 137 GLN A C 1
ATOM 1125 O O . GLN A 1 137 ? 2.340 -7.794 -17.860 1.00 92.31 137 GLN A O 1
ATOM 1130 N N . THR A 1 138 ? 3.566 -9.570 -17.243 1.00 93.94 138 THR A N 1
ATOM 1131 C CA . THR A 1 138 ? 3.688 -9.194 -15.833 1.00 93.94 138 THR A CA 1
ATOM 1132 C C . THR A 1 138 ? 5.121 -8.791 -15.498 1.00 93.94 138 THR A C 1
ATOM 1134 O O . THR A 1 138 ? 6.059 -9.051 -16.252 1.00 93.94 138 THR A O 1
ATOM 1137 N N . THR A 1 139 ? 5.291 -8.100 -14.375 1.00 94.75 139 THR A N 1
ATOM 1138 C CA . THR A 1 139 ? 6.599 -7.800 -13.789 1.00 94.75 139 THR A CA 1
ATOM 1139 C C . THR A 1 139 ? 6.650 -8.284 -12.347 1.00 94.75 139 THR A C 1
ATOM 1141 O O . THR A 1 139 ? 5.655 -8.223 -11.624 1.00 94.75 139 THR A O 1
ATOM 1144 N N . ASP A 1 140 ? 7.829 -8.717 -11.909 1.00 95.69 140 ASP A N 1
ATOM 1145 C CA . ASP A 1 140 ? 8.081 -9.138 -10.531 1.00 95.69 140 ASP A CA 1
ATOM 1146 C C . ASP A 1 140 ? 8.307 -7.953 -9.575 1.00 95.69 140 ASP A C 1
ATOM 1148 O O . ASP A 1 140 ? 8.666 -8.147 -8.419 1.00 95.69 140 ASP A O 1
ATOM 1152 N N . VAL A 1 141 ? 8.067 -6.714 -10.002 1.00 96.00 141 VAL A N 1
ATOM 1153 C CA . VAL A 1 141 ? 8.159 -5.536 -9.128 1.00 96.00 141 VAL A CA 1
ATOM 1154 C C . 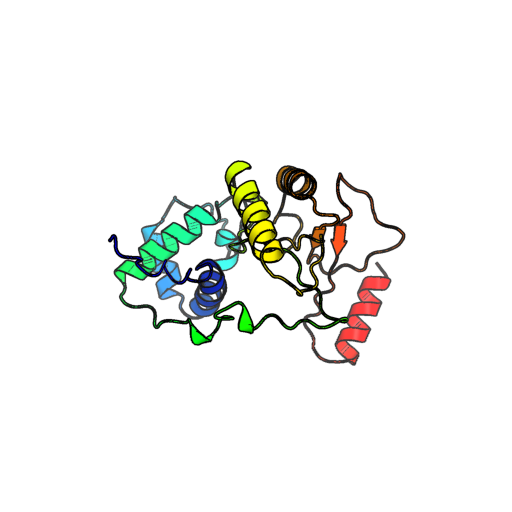VAL A 1 141 ? 6.900 -5.403 -8.265 1.00 96.00 141 VAL A C 1
ATOM 1156 O O . VAL A 1 141 ? 5.780 -5.369 -8.785 1.00 96.00 141 VAL A O 1
ATOM 1159 N N . PHE A 1 142 ? 7.082 -5.278 -6.947 1.00 97.19 142 PHE A N 1
ATOM 1160 C CA . PHE A 1 142 ? 6.010 -4.962 -6.003 1.00 97.19 142 PHE A CA 1
ATOM 1161 C C . PHE A 1 142 ? 5.955 -3.454 -5.753 1.00 97.19 142 PHE A C 1
ATOM 1163 O O . PHE A 1 142 ? 6.846 -2.877 -5.130 1.00 97.19 142 PHE A O 1
ATOM 1170 N N . SER A 1 143 ? 4.907 -2.785 -6.229 1.00 97.00 143 SER A N 1
ATOM 1171 C CA . SER A 1 143 ? 4.652 -1.396 -5.866 1.00 97.00 143 SER A CA 1
ATOM 1172 C C . SER A 1 143 ? 4.006 -1.349 -4.492 1.00 97.00 143 SER A C 1
ATOM 1174 O O . SER A 1 143 ? 2.893 -1.827 -4.301 1.00 97.00 143 SER A O 1
ATOM 1176 N N . VAL A 1 144 ? 4.680 -0.732 -3.530 1.00 96.69 144 VAL A N 1
ATOM 1177 C CA . VAL A 1 144 ? 4.141 -0.610 -2.174 1.00 96.69 144 VAL A CA 1
ATOM 1178 C C . VAL A 1 144 ? 2.976 0.394 -2.186 1.00 96.69 144 VAL A C 1
ATOM 1180 O O . VAL A 1 144 ? 3.158 1.511 -2.690 1.00 96.69 144 VAL A O 1
ATOM 1183 N N . PRO A 1 145 ? 1.787 0.047 -1.649 1.00 95.69 145 PRO A N 1
ATOM 1184 C CA . PRO A 1 145 ? 0.694 0.998 -1.448 1.00 95.69 145 PRO A CA 1
ATOM 1185 C C . PRO A 1 145 ? 1.170 2.252 -0.717 1.00 95.69 145 PRO A C 1
ATOM 1187 O O . PRO A 1 145 ? 1.859 2.154 0.295 1.00 95.69 145 PRO A O 1
ATOM 1190 N N . PHE A 1 146 ? 0.811 3.435 -1.227 1.00 93.00 146 PHE A N 1
ATOM 1191 C CA . PHE A 1 146 ? 1.297 4.757 -0.777 1.00 93.00 146 PHE A CA 1
ATOM 1192 C C . PHE A 1 146 ? 2.811 4.994 -0.966 1.00 93.00 146 PHE A C 1
ATOM 1194 O O . PHE A 1 146 ? 3.195 6.044 -1.484 1.00 93.00 146 PHE A O 1
ATOM 1201 N N . GLY A 1 147 ? 3.663 4.017 -0.651 1.00 92.69 147 GLY A N 1
ATOM 1202 C CA . GLY A 1 147 ? 5.073 3.945 -1.041 1.00 92.69 147 GLY A CA 1
ATOM 1203 C C . GLY A 1 147 ? 6.016 4.907 -0.314 1.00 92.69 147 GLY A C 1
ATOM 1204 O O . GLY A 1 147 ? 7.099 5.188 -0.826 1.00 92.69 147 GLY A O 1
ATOM 1205 N N . GLY A 1 148 ? 5.624 5.460 0.828 1.00 92.38 148 GLY A N 1
ATOM 1206 C CA . GLY A 1 148 ? 6.503 6.197 1.729 1.00 92.38 148 GLY A CA 1
ATOM 1207 C C . GLY A 1 148 ? 7.266 5.278 2.688 1.00 92.38 148 GLY A C 1
ATOM 1208 O O . GLY A 1 148 ? 6.930 4.112 2.866 1.00 92.38 148 GLY A O 1
ATOM 1209 N N . GLU A 1 149 ? 8.267 5.834 3.374 1.00 92.19 149 GLU A N 1
ATOM 1210 C CA . GLU A 1 149 ? 9.159 5.102 4.301 1.00 92.19 149 GLU A CA 1
ATOM 1211 C C . GLU A 1 149 ? 8.446 4.408 5.466 1.00 92.19 149 GLU A C 1
ATOM 1213 O O . GLU A 1 149 ? 9.011 3.540 6.118 1.00 92.19 149 GLU A O 1
ATOM 1218 N N . ARG A 1 150 ? 7.220 4.831 5.773 1.00 94.75 150 ARG A N 1
ATOM 1219 C CA . ARG A 1 150 ? 6.433 4.270 6.872 1.00 94.75 150 ARG A CA 1
ATOM 1220 C C . ARG A 1 150 ? 5.355 3.320 6.388 1.00 94.75 150 ARG A C 1
ATOM 1222 O O . ARG A 1 150 ? 4.671 2.769 7.235 1.00 94.75 150 ARG A O 1
ATOM 1229 N N . ASP A 1 151 ? 5.173 3.153 5.082 1.00 96.06 151 ASP A N 1
ATOM 1230 C CA . ASP A 1 151 ? 4.038 2.406 4.534 1.00 96.06 151 ASP A CA 1
ATOM 1231 C C . ASP A 1 151 ? 4.330 0.904 4.390 1.00 96.06 151 ASP A C 1
ATOM 1233 O O . ASP A 1 151 ? 3.414 0.115 4.180 1.00 96.06 151 ASP A O 1
ATOM 1237 N N . TYR A 1 152 ? 5.588 0.504 4.574 1.00 96.94 152 TYR A N 1
ATOM 1238 C CA . TYR A 1 152 ? 6.082 -0.873 4.606 1.00 96.94 152 TYR A CA 1
ATOM 1239 C C . TYR A 1 152 ? 7.116 -1.031 5.727 1.00 96.94 152 TYR A C 1
ATOM 1241 O O . TYR A 1 152 ? 7.523 -0.046 6.348 1.00 96.94 152 TYR A O 1
ATOM 1249 N N . ASN A 1 153 ? 7.502 -2.267 6.026 1.00 96.38 153 ASN A N 1
ATOM 1250 C CA . ASN A 1 153 ? 8.547 -2.590 6.995 1.00 96.38 153 ASN A CA 1
ATOM 1251 C C . ASN A 1 153 ? 9.390 -3.786 6.517 1.00 96.38 153 ASN A C 1
ATOM 1253 O O . ASN A 1 153 ? 9.147 -4.330 5.439 1.00 96.38 153 ASN A O 1
ATOM 1257 N N . ASP A 1 154 ? 10.374 -4.198 7.320 1.00 95.31 154 ASP A N 1
ATOM 1258 C CA . ASP A 1 154 ? 11.282 -5.303 6.986 1.00 95.31 154 ASP A CA 1
ATOM 1259 C C . ASP A 1 154 ? 10.536 -6.612 6.686 1.00 95.31 154 ASP A C 1
ATOM 1261 O O . ASP A 1 154 ? 10.914 -7.338 5.767 1.00 95.31 154 ASP A O 1
ATOM 1265 N N . ALA A 1 155 ? 9.438 -6.884 7.402 1.00 96.69 155 ALA A N 1
ATOM 1266 C CA . ALA A 1 155 ? 8.598 -8.045 7.126 1.00 96.69 155 ALA A CA 1
ATOM 1267 C C . ALA A 1 155 ? 7.949 -7.945 5.738 1.00 96.69 155 ALA A C 1
ATOM 1269 O O . ALA A 1 155 ? 7.978 -8.914 4.984 1.00 96.69 155 ALA A O 1
ATOM 1270 N N . THR A 1 156 ? 7.456 -6.766 5.337 1.00 97.38 156 THR A N 1
ATOM 1271 C CA . THR A 1 156 ? 6.948 -6.546 3.970 1.00 97.38 156 THR A CA 1
ATOM 1272 C C . THR A 1 156 ? 8.012 -6.880 2.923 1.00 97.38 156 THR A C 1
ATOM 1274 O O . THR A 1 156 ? 7.704 -7.507 1.911 1.00 97.38 156 THR A O 1
ATOM 1277 N N . MET A 1 157 ? 9.266 -6.477 3.158 1.00 96.06 157 MET A N 1
ATOM 1278 C CA . MET A 1 157 ? 10.374 -6.750 2.236 1.00 96.06 157 MET A CA 1
ATOM 1279 C C . MET A 1 157 ? 10.658 -8.252 2.138 1.00 96.06 157 MET A C 1
ATOM 1281 O O . MET A 1 157 ? 10.771 -8.780 1.036 1.00 96.06 157 MET A O 1
ATOM 1285 N N . GLN A 1 158 ? 10.743 -8.951 3.271 1.00 96.12 158 GLN A N 1
ATOM 1286 C CA . GLN A 1 158 ? 10.997 -10.395 3.304 1.00 96.12 158 GLN A CA 1
ATOM 1287 C C . GLN A 1 158 ? 9.879 -11.179 2.613 1.00 96.12 158 GLN A C 1
ATOM 1289 O O . GLN A 1 158 ? 10.151 -11.981 1.724 1.00 96.12 158 GLN A O 1
ATOM 1294 N N . LEU A 1 159 ? 8.623 -10.871 2.931 1.00 97.69 159 LEU A N 1
ATOM 1295 C CA . LEU A 1 159 ? 7.462 -11.515 2.318 1.00 97.69 159 LEU A CA 1
ATOM 1296 C C . LEU A 1 159 ? 7.387 -11.242 0.808 1.00 97.69 159 LEU A C 1
ATOM 1298 O O . LEU A 1 159 ? 6.992 -12.119 0.042 1.00 97.69 159 LEU A O 1
ATOM 1302 N N . ALA A 1 160 ? 7.809 -10.060 0.347 1.00 96.94 160 ALA A N 1
ATOM 1303 C CA . ALA A 1 160 ? 7.909 -9.778 -1.082 1.00 96.94 160 ALA A CA 1
ATOM 1304 C C . ALA A 1 160 ? 8.965 -10.666 -1.771 1.00 96.94 160 ALA A C 1
ATOM 1306 O O . ALA A 1 160 ? 8.691 -11.195 -2.850 1.00 96.94 160 ALA A O 1
ATOM 1307 N N . VAL A 1 161 ? 10.131 -10.888 -1.149 1.00 96.19 161 VAL A N 1
ATOM 1308 C CA . VAL A 1 161 ? 11.147 -11.839 -1.649 1.00 96.19 161 VAL A CA 1
ATOM 1309 C C . VAL A 1 161 ? 10.581 -13.250 -1.706 1.00 96.19 161 VAL A C 1
ATOM 1311 O O . VAL A 1 161 ? 10.699 -13.915 -2.731 1.00 96.19 161 VAL A O 1
ATOM 1314 N N . GLU A 1 162 ? 9.947 -13.699 -0.624 1.00 96.62 162 GLU A N 1
ATOM 1315 C CA . GLU A 1 162 ? 9.368 -15.041 -0.515 1.00 96.62 162 GLU A CA 1
ATOM 1316 C C . GLU A 1 162 ? 8.274 -15.285 -1.557 1.00 96.62 162 GLU A C 1
ATOM 1318 O O . GLU A 1 162 ? 8.191 -16.371 -2.130 1.00 96.62 162 GLU A O 1
ATOM 1323 N N . ALA A 1 163 ? 7.476 -14.261 -1.867 1.00 96.31 163 ALA A N 1
ATOM 1324 C CA . ALA A 1 163 ? 6.495 -14.319 -2.942 1.00 96.31 163 ALA A CA 1
ATOM 1325 C C . ALA A 1 163 ? 7.146 -14.370 -4.339 1.00 96.31 163 ALA A C 1
ATOM 1327 O O . ALA A 1 163 ? 6.489 -14.766 -5.301 1.00 96.31 163 ALA A O 1
ATOM 1328 N N . GLY A 1 164 ? 8.426 -14.012 -4.472 1.00 95.75 164 GLY A N 1
ATOM 1329 C CA . GLY A 1 164 ? 9.183 -14.029 -5.726 1.00 95.75 164 GLY A CA 1
ATOM 1330 C C . GLY A 1 164 ? 9.267 -12.674 -6.429 1.00 95.75 164 GLY A C 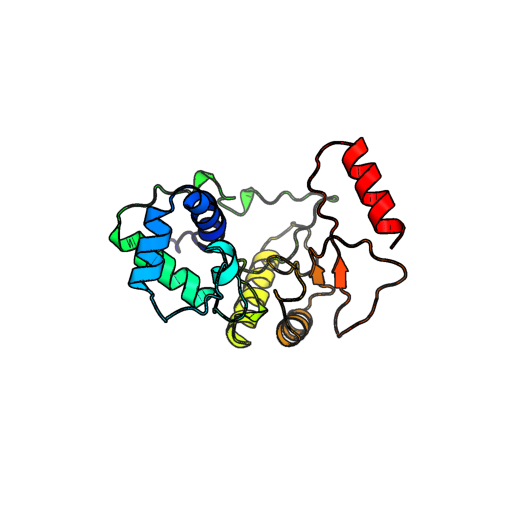1
ATOM 1331 O O . GLY A 1 164 ? 9.420 -12.638 -7.649 1.00 95.75 164 GLY A O 1
ATOM 1332 N N . HIS A 1 165 ? 9.133 -11.566 -5.697 1.00 96.69 165 HIS A N 1
ATOM 1333 C CA . HIS A 1 165 ? 9.364 -10.232 -6.245 1.00 96.69 165 HIS A CA 1
ATOM 1334 C C . HIS A 1 165 ? 10.858 -9.930 -6.409 1.00 96.69 165 HIS A C 1
ATOM 1336 O O . HIS A 1 165 ? 11.692 -10.452 -5.674 1.00 96.69 165 HIS A O 1
ATOM 1342 N N . SER A 1 166 ? 11.195 -9.074 -7.377 1.00 95.00 166 SER A N 1
ATOM 1343 C CA . SER A 1 166 ? 12.578 -8.711 -7.721 1.00 95.00 166 SER A CA 1
ATOM 1344 C C . SER A 1 166 ? 12.976 -7.293 -7.308 1.00 95.00 166 SER A C 1
ATOM 1346 O O . SER A 1 166 ? 14.165 -6.993 -7.249 1.00 95.00 166 SER A O 1
ATOM 1348 N N . ALA A 1 167 ? 12.005 -6.423 -7.015 1.00 94.81 167 ALA A N 1
ATOM 1349 C CA . ALA A 1 167 ? 12.236 -5.089 -6.464 1.00 94.81 167 ALA A CA 1
ATOM 1350 C C . ALA A 1 167 ? 10.981 -4.534 -5.774 1.00 94.81 167 ALA A C 1
ATOM 1352 O O . ALA A 1 167 ? 9.858 -4.968 -6.052 1.00 94.81 167 ALA A O 1
ATOM 1353 N N . LEU A 1 168 ? 11.177 -3.514 -4.936 1.00 95.12 168 LEU A N 1
ATOM 1354 C CA . LEU A 1 168 ? 10.114 -2.657 -4.415 1.00 95.12 168 LEU A CA 1
ATOM 1355 C C . LEU A 1 168 ? 10.052 -1.338 -5.185 1.00 95.12 168 LEU A C 1
ATOM 1357 O O . LEU A 1 168 ? 11.070 -0.682 -5.380 1.00 95.12 168 LEU A O 1
ATOM 1361 N N . LEU A 1 169 ? 8.852 -0.914 -5.575 1.00 95.06 16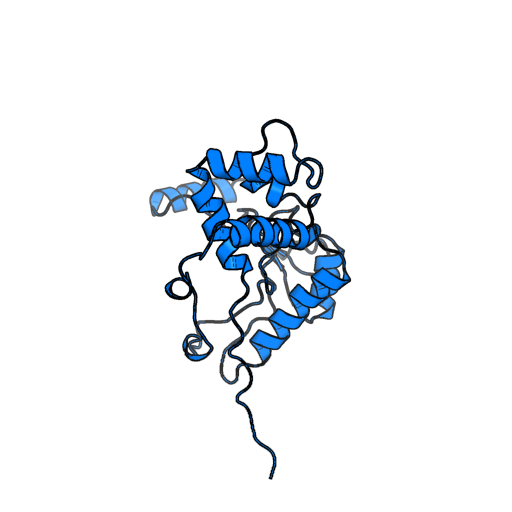9 LEU A N 1
ATOM 1362 C CA . LEU A 1 169 ? 8.607 0.389 -6.197 1.00 95.06 169 LEU A CA 1
ATOM 1363 C C . LEU A 1 169 ? 7.913 1.332 -5.207 1.00 95.06 169 LEU A C 1
ATOM 1365 O O . LEU A 1 169 ? 6.802 1.066 -4.738 1.00 95.06 169 LEU A O 1
ATOM 1369 N N . LEU A 1 170 ? 8.572 2.451 -4.914 1.00 94.12 170 LEU A N 1
ATOM 1370 C CA . LEU A 1 170 ? 8.238 3.398 -3.851 1.00 94.12 170 LEU A CA 1
ATOM 1371 C C . LEU A 1 170 ? 7.836 4.768 -4.417 1.00 94.12 170 LEU A C 1
ATOM 1373 O O . LEU A 1 170 ? 8.015 5.062 -5.596 1.00 94.12 170 LEU A O 1
ATOM 1377 N N . SER A 1 171 ? 7.263 5.634 -3.582 1.00 92.38 171 SER A N 1
ATOM 1378 C CA . SER A 1 171 ? 6.724 6.950 -3.974 1.00 92.38 171 SER A CA 1
ATOM 1379 C C . SER A 1 171 ? 7.312 8.093 -3.147 1.00 92.38 171 SER A C 1
ATOM 1381 O O . SER A 1 171 ? 6.622 9.066 -2.839 1.00 92.38 171 SER A O 1
ATOM 1383 N N . ARG A 1 172 ? 8.596 8.001 -2.784 1.00 88.62 172 ARG A N 1
ATOM 1384 C CA . ARG A 1 172 ? 9.272 8.997 -1.933 1.00 88.62 172 ARG A CA 1
ATOM 1385 C C . ARG A 1 172 ? 9.589 10.306 -2.673 1.00 88.62 172 ARG A C 1
ATOM 1387 O O . ARG A 1 172 ? 9.990 11.288 -2.051 1.00 88.62 172 ARG A O 1
ATOM 1394 N N . GLY A 1 173 ? 9.380 10.362 -3.994 1.00 87.19 173 GLY A N 1
ATOM 1395 C CA . GLY A 1 173 ? 9.622 11.565 -4.793 1.00 87.19 173 GLY A CA 1
ATOM 1396 C C . GLY A 1 173 ? 11.110 11.900 -4.893 1.00 87.19 173 GLY A C 1
ATOM 1397 O O . GLY A 1 173 ? 11.489 13.070 -4.764 1.00 87.19 173 GLY A O 1
ATOM 1398 N N . MET A 1 174 ? 11.940 10.871 -5.065 1.00 82.94 174 MET A N 1
ATOM 1399 C CA . MET A 1 174 ? 13.398 10.964 -5.150 1.00 82.94 174 MET A CA 1
ATOM 1400 C C . MET A 1 174 ? 13.886 10.500 -6.525 1.00 82.94 174 MET A C 1
ATOM 1402 O O . MET A 1 174 ? 13.227 9.697 -7.182 1.00 82.94 174 MET A O 1
ATOM 1406 N N . ILE A 1 175 ? 15.028 11.037 -6.962 1.00 82.69 175 ILE A N 1
ATOM 1407 C CA . ILE A 1 175 ? 15.766 10.515 -8.116 1.00 82.69 175 ILE A CA 1
ATOM 1408 C C . ILE A 1 175 ? 16.753 9.483 -7.584 1.00 82.69 175 ILE A C 1
ATOM 1410 O O . ILE A 1 175 ? 17.526 9.787 -6.675 1.00 82.69 175 ILE A O 1
ATOM 1414 N N . GLN A 1 176 ? 16.748 8.285 -8.164 1.00 78.38 176 GLN A N 1
ATOM 1415 C CA . GLN A 1 176 ? 17.750 7.277 -7.845 1.00 78.38 176 GLN A CA 1
ATOM 1416 C C . GLN A 1 176 ? 19.126 7.763 -8.326 1.00 78.38 176 GLN A C 1
ATOM 1418 O O . GLN A 1 176 ? 19.327 7.993 -9.520 1.00 78.38 176 GLN A O 1
ATOM 1423 N N . LYS A 1 177 ? 20.075 7.948 -7.403 1.00 70.44 177 LYS A N 1
ATOM 1424 C CA . LYS A 1 177 ? 21.454 8.340 -7.722 1.00 70.44 177 LYS A CA 1
ATOM 1425 C C . LYS A 1 177 ? 22.366 7.111 -7.675 1.00 70.44 177 LYS A C 1
ATOM 1427 O O . LYS A 1 177 ? 22.598 6.579 -6.596 1.00 70.44 177 LYS A O 1
ATOM 1432 N N . GLY A 1 178 ? 22.910 6.706 -8.825 1.00 65.00 178 GLY A N 1
ATOM 1433 C CA . GLY A 1 178 ? 23.895 5.617 -8.936 1.00 65.00 178 GLY A CA 1
ATOM 1434 C C . GLY A 1 178 ? 23.303 4.209 -9.083 1.00 65.00 178 GLY A C 1
ATOM 1435 O O . GLY A 1 178 ? 22.088 4.048 -9.206 1.00 65.00 178 GLY A O 1
ATOM 1436 N N . GLU A 1 179 ? 24.184 3.199 -9.112 1.00 58.38 179 GLU A N 1
ATOM 1437 C CA . GLU A 1 179 ? 23.791 1.782 -9.110 1.00 58.38 179 GLU A CA 1
ATOM 1438 C C . GLU A 1 179 ? 23.001 1.459 -7.834 1.00 58.38 179 GLU A C 1
ATOM 1440 O O . GLU A 1 179 ? 23.252 2.057 -6.787 1.00 58.38 179 GLU A O 1
ATOM 1445 N N . HIS A 1 180 ? 21.999 0.580 -7.967 1.00 56.22 180 HIS A N 1
ATOM 1446 C CA . HIS A 1 180 ? 20.992 0.258 -6.953 1.00 56.22 180 HIS A CA 1
ATOM 1447 C C . HIS A 1 180 ? 21.539 0.330 -5.524 1.00 56.22 180 HIS A C 1
ATOM 1449 O O . HIS A 1 180 ? 22.496 -0.351 -5.165 1.00 56.22 180 HIS A O 1
ATOM 1455 N N . VAL A 1 181 ? 20.910 1.174 -4.705 1.00 51.12 181 VAL A N 1
ATOM 1456 C CA . VAL A 1 181 ? 21.244 1.268 -3.289 1.00 51.12 181 VAL A CA 1
ATOM 1457 C C . VAL A 1 181 ? 20.684 0.011 -2.635 1.00 51.12 181 VAL A C 1
ATOM 1459 O O . VAL A 1 181 ? 19.513 -0.035 -2.263 1.00 51.12 181 VAL A O 1
ATOM 1462 N N . ASP A 1 182 ? 21.519 -1.020 -2.561 1.00 53.31 182 ASP A N 1
ATOM 1463 C CA . ASP A 1 182 ? 21.214 -2.303 -1.937 1.00 53.31 182 ASP A CA 1
ATOM 1464 C C . ASP A 1 182 ? 21.186 -2.100 -0.412 1.00 53.31 182 ASP A C 1
ATOM 1466 O O . ASP A 1 182 ? 22.172 -2.267 0.306 1.00 53.31 182 ASP A O 1
ATOM 1470 N N . ARG A 1 183 ? 20.067 -1.558 0.080 1.00 51.72 183 ARG A N 1
ATOM 1471 C CA . ARG A 1 183 ? 19.829 -1.238 1.499 1.00 51.72 183 ARG A CA 1
ATOM 1472 C C . ARG A 1 183 ? 19.121 -2.365 2.251 1.00 51.72 183 ARG A C 1
ATOM 1474 O O . ARG A 1 183 ? 18.846 -2.209 3.436 1.00 51.72 183 ARG A O 1
ATOM 1481 N N . GLY A 1 184 ? 18.838 -3.481 1.585 1.00 58.62 184 GLY A N 1
ATOM 1482 C CA . GLY A 1 184 ? 18.083 -4.595 2.141 1.00 58.62 184 GLY A CA 1
ATOM 1483 C C . GLY A 1 184 ? 18.101 -5.817 1.228 1.00 58.62 184 GLY A C 1
ATOM 1484 O O . GLY A 1 184 ? 18.957 -5.941 0.364 1.00 58.62 184 GLY A O 1
ATOM 1485 N N . VAL A 1 185 ? 17.147 -6.725 1.436 1.00 77.00 185 VAL A N 1
ATOM 1486 C CA . VAL A 1 185 ? 17.032 -7.997 0.691 1.00 77.00 185 VAL A CA 1
ATOM 1487 C C . VAL A 1 185 ? 16.503 -7.792 -0.744 1.00 77.00 185 VAL A C 1
ATOM 1489 O O . VAL A 1 185 ? 16.651 -8.668 -1.590 1.00 77.00 185 VAL A O 1
ATOM 1492 N N . LEU A 1 186 ? 15.892 -6.633 -1.019 1.00 85.94 186 LEU A N 1
ATOM 1493 C CA . LEU A 1 186 ? 15.321 -6.251 -2.312 1.00 85.94 186 LEU A CA 1
ATOM 1494 C C . LEU A 1 186 ? 15.820 -4.868 -2.742 1.00 85.94 186 LEU A C 1
ATOM 1496 O O . LEU A 1 186 ? 15.783 -3.944 -1.924 1.00 85.94 186 LEU A O 1
ATOM 1500 N N . PRO A 1 187 ? 16.157 -4.678 -4.030 1.00 89.94 187 PRO A N 1
ATOM 1501 C CA . PRO A 1 187 ? 16.341 -3.354 -4.600 1.00 89.94 187 PRO A CA 1
ATOM 1502 C C . PRO A 1 187 ? 15.089 -2.489 -4.420 1.00 89.94 187 PRO A C 1
ATOM 1504 O O . PRO A 1 187 ? 13.973 -2.899 -4.743 1.00 89.94 187 PRO A O 1
ATOM 1507 N N . GLU A 1 188 ? 15.283 -1.258 -3.955 1.00 90.81 188 GLU A N 1
ATOM 1508 C CA . GLU A 1 188 ? 14.236 -0.241 -3.883 1.00 90.81 188 GLU A CA 1
ATOM 1509 C C . GLU A 1 188 ? 14.364 0.732 -5.060 1.00 90.81 188 GLU A C 1
ATOM 1511 O O . GLU A 1 188 ? 15.449 1.239 -5.352 1.00 90.81 188 GLU A O 1
ATOM 1516 N N . ILE A 1 189 ? 13.247 1.006 -5.731 1.00 91.44 189 ILE A N 1
ATOM 1517 C CA . ILE A 1 189 ? 13.153 1.902 -6.882 1.00 91.44 189 ILE A CA 1
ATOM 1518 C C . ILE A 1 189 ? 12.204 3.042 -6.523 1.00 91.44 189 ILE A C 1
ATOM 1520 O O . ILE A 1 189 ? 11.028 2.821 -6.237 1.00 91.44 189 ILE A O 1
ATOM 1524 N N . ASP A 1 190 ? 12.691 4.278 -6.568 1.00 90.50 190 ASP A N 1
ATOM 1525 C CA . ASP A 1 190 ? 11.868 5.454 -6.298 1.00 90.50 190 ASP A CA 1
ATOM 1526 C C . ASP A 1 190 ? 11.140 5.989 -7.529 1.00 90.50 190 ASP A C 1
ATOM 1528 O O . ASP A 1 190 ? 11.709 6.145 -8.611 1.00 90.50 190 ASP A O 1
ATOM 1532 N N . ARG A 1 191 ? 9.869 6.359 -7.336 1.00 89.69 191 ARG A N 1
ATOM 1533 C CA . ARG A 1 191 ? 9.097 7.143 -8.302 1.00 89.69 191 ARG A CA 1
ATOM 1534 C C . ARG A 1 191 ? 9.189 8.632 -8.012 1.00 89.69 191 ARG A C 1
ATOM 1536 O O . ARG A 1 191 ? 9.031 9.091 -6.876 1.00 89.69 191 ARG A O 1
ATOM 1543 N N . LEU A 1 192 ? 9.317 9.397 -9.090 1.00 86.75 192 LEU A N 1
ATOM 1544 C CA . LEU A 1 192 ? 9.087 10.833 -9.087 1.00 86.75 192 LEU A CA 1
ATOM 1545 C C . LEU A 1 192 ? 7.587 11.118 -9.141 1.00 86.75 192 LEU A C 1
ATOM 1547 O O . LEU A 1 192 ? 6.881 10.608 -10.005 1.00 86.75 192 LEU A O 1
ATOM 1551 N N . MET A 1 193 ? 7.122 11.971 -8.231 1.00 82.44 193 MET A N 1
ATOM 1552 C CA . MET A 1 193 ? 5.709 12.338 -8.096 1.00 82.44 193 MET A CA 1
ATOM 1553 C C . MET A 1 193 ? 5.552 13.868 -8.169 1.00 82.44 193 MET A C 1
ATOM 1555 O O . MET A 1 193 ? 5.238 14.508 -7.158 1.00 82.44 193 MET A O 1
ATOM 1559 N N . PRO A 1 194 ? 5.841 14.490 -9.329 1.00 82.31 194 PRO A N 1
ATOM 1560 C CA . PRO A 1 194 ? 5.688 15.929 -9.508 1.00 82.31 194 PRO A CA 1
ATOM 1561 C C . PRO A 1 194 ? 4.220 16.327 -9.313 1.00 82.31 194 PRO A C 1
ATOM 1563 O O . PRO A 1 194 ? 3.304 15.669 -9.797 1.00 82.31 194 PRO A O 1
ATOM 1566 N N . ARG A 1 195 ? 3.986 17.437 -8.607 1.00 80.38 195 ARG A N 1
ATOM 1567 C CA . ARG A 1 195 ? 2.631 17.990 -8.390 1.00 80.38 195 ARG A CA 1
ATOM 1568 C C . ARG A 1 195 ? 2.180 18.939 -9.499 1.00 80.38 195 ARG A C 1
ATOM 1570 O O . ARG A 1 195 ? 1.161 19.606 -9.363 1.00 80.38 195 ARG A O 1
ATOM 1577 N N . THR A 1 196 ? 2.970 19.029 -10.558 1.00 81.50 196 THR A N 1
ATOM 1578 C CA . THR A 1 196 ? 2.731 19.877 -11.719 1.00 81.50 196 THR A CA 1
ATOM 1579 C C . THR A 1 196 ? 2.624 19.011 -12.960 1.00 81.50 196 THR A C 1
ATOM 1581 O O . THR A 1 196 ? 3.323 18.006 -13.086 1.00 81.50 196 THR A O 1
ATOM 1584 N N . SER A 1 197 ? 1.751 19.421 -13.871 1.00 81.50 197 SER A N 1
ATOM 1585 C CA . SER A 1 197 ? 1.602 18.838 -15.200 1.00 81.50 197 SER A CA 1
ATOM 1586 C C . SER A 1 197 ? 2.255 19.689 -16.296 1.00 81.50 197 SER A C 1
ATOM 1588 O O . SER A 1 197 ? 2.215 19.292 -17.457 1.00 81.50 197 SER A O 1
ATOM 1590 N N . SER A 1 198 ? 2.824 20.860 -15.967 1.00 90.06 198 SER A N 1
ATOM 1591 C CA . SER A 1 198 ? 3.528 21.695 -16.948 1.00 90.06 198 SER A CA 1
ATOM 1592 C C . SER A 1 198 ? 4.936 21.172 -17.216 1.00 90.06 198 SER A C 1
ATOM 1594 O O . SER A 1 198 ? 5.617 20.695 -16.303 1.00 90.06 198 SER A O 1
ATOM 1596 N N . ALA A 1 199 ? 5.390 21.296 -18.465 1.00 85.94 199 ALA A N 1
ATOM 1597 C CA . ALA A 1 199 ? 6.730 20.875 -18.862 1.00 85.94 199 ALA A CA 1
ATOM 1598 C C . ALA A 1 199 ? 7.805 21.676 -18.111 1.00 85.94 199 ALA A C 1
ATOM 1600 O O . ALA A 1 199 ? 8.772 21.103 -17.614 1.00 85.94 199 ALA A O 1
ATOM 1601 N N . GLU A 1 200 ? 7.599 22.985 -17.945 1.00 88.69 200 GLU A N 1
ATOM 1602 C CA . GLU A 1 200 ? 8.492 23.876 -17.200 1.00 88.69 200 GLU A CA 1
ATOM 1603 C C . GLU A 1 200 ? 8.544 23.503 -15.717 1.00 88.69 200 GLU A C 1
ATOM 1605 O O . GLU A 1 200 ? 9.614 23.475 -15.111 1.00 88.69 200 GLU A O 1
ATOM 1610 N N . GLY A 1 201 ? 7.389 23.172 -15.132 1.00 84.81 201 GLY A N 1
ATOM 1611 C CA . GLY A 1 201 ? 7.308 22.748 -13.742 1.00 84.81 201 GLY A CA 1
ATOM 1612 C C . GLY A 1 201 ? 7.983 21.395 -13.517 1.00 84.81 201 GLY A C 1
ATOM 1613 O O . GLY A 1 201 ? 8.674 21.221 -12.515 1.00 84.81 201 GLY A O 1
ATOM 1614 N N . LEU A 1 202 ? 7.819 20.452 -14.450 1.00 84.62 202 LEU A N 1
ATOM 1615 C CA . LEU A 1 202 ? 8.498 19.159 -14.405 1.00 84.62 202 LEU A CA 1
ATOM 1616 C C . LEU A 1 202 ? 10.011 19.334 -14.536 1.00 84.62 202 LEU A C 1
ATOM 1618 O O . LEU A 1 202 ? 10.759 18.752 -13.758 1.00 84.62 202 LEU A O 1
ATOM 1622 N N . HIS A 1 203 ? 10.455 20.165 -15.480 1.00 85.25 203 HIS A N 1
ATOM 1623 C CA . HIS A 1 203 ? 11.862 20.491 -15.665 1.00 85.25 203 HIS A CA 1
ATOM 1624 C C . HIS A 1 203 ? 12.455 21.086 -14.383 1.00 85.25 203 HIS A C 1
ATOM 1626 O O . HIS A 1 203 ? 13.427 20.549 -13.864 1.00 85.25 203 HIS A O 1
ATOM 1632 N N . SER A 1 204 ? 11.828 22.115 -13.802 1.00 84.62 204 SER A N 1
ATOM 1633 C CA . SER A 1 204 ? 12.278 22.697 -12.528 1.00 84.62 204 SER A CA 1
ATOM 1634 C C . SER A 1 204 ? 12.373 21.644 -11.421 1.00 84.62 204 SER A C 1
ATOM 1636 O O . SER A 1 204 ? 13.396 21.545 -10.751 1.00 84.62 204 SER A O 1
ATOM 1638 N N . PHE A 1 205 ? 11.344 20.803 -11.277 1.00 82.75 205 PHE A N 1
ATOM 1639 C CA . PHE A 1 205 ? 11.313 19.747 -10.265 1.00 82.75 205 PHE A CA 1
ATOM 1640 C C . PHE A 1 205 ? 12.449 18.727 -10.432 1.00 82.75 205 PHE A C 1
ATOM 1642 O O . PHE A 1 205 ? 13.056 18.312 -9.444 1.00 82.75 205 PHE A O 1
ATOM 1649 N N . LEU A 1 206 ? 12.749 18.317 -11.668 1.00 83.38 206 LEU A N 1
ATOM 1650 C CA . LEU A 1 206 ? 13.841 17.386 -11.961 1.00 83.38 206 LEU A CA 1
ATOM 1651 C C . LEU A 1 206 ? 15.208 17.992 -11.631 1.00 83.38 206 LEU A C 1
ATOM 1653 O O . LEU A 1 206 ? 16.040 17.308 -11.038 1.00 83.38 206 LEU A O 1
ATOM 1657 N N . PHE A 1 207 ? 15.429 19.266 -11.967 1.00 82.81 207 PHE A N 1
ATOM 1658 C CA . PHE A 1 207 ? 16.677 19.966 -11.649 1.00 82.81 207 PHE A CA 1
ATOM 1659 C C . PHE A 1 207 ? 16.893 20.090 -10.138 1.00 82.81 207 PHE A C 1
ATOM 1661 O O . PHE A 1 207 ? 17.975 19.756 -9.652 1.00 82.81 207 PHE A O 1
ATOM 1668 N N . ASP A 1 208 ? 15.856 20.469 -9.389 1.00 80.88 208 ASP A N 1
ATOM 1669 C CA . ASP A 1 208 ? 15.926 20.576 -7.927 1.00 80.88 208 ASP A CA 1
ATOM 1670 C C . ASP A 1 208 ? 16.273 19.227 -7.279 1.00 80.88 208 ASP A C 1
ATOM 1672 O O . ASP A 1 208 ? 17.063 19.157 -6.338 1.00 80.88 208 ASP A O 1
ATOM 1676 N N . LYS A 1 209 ? 15.701 18.133 -7.797 1.00 74.19 209 LYS A N 1
ATOM 1677 C CA . LYS A 1 209 ? 15.918 16.777 -7.274 1.00 74.19 209 LYS A CA 1
ATOM 1678 C C . LYS A 1 209 ? 17.237 16.148 -7.709 1.00 74.19 209 LYS A C 1
ATOM 1680 O O . LYS A 1 209 ? 17.738 15.280 -7.005 1.00 74.19 209 LYS A O 1
ATOM 1685 N N . ALA A 1 210 ? 17.807 16.564 -8.836 1.00 70.12 210 ALA A N 1
ATOM 1686 C CA . ALA A 1 210 ? 19.124 16.105 -9.267 1.00 70.12 210 ALA A CA 1
ATOM 1687 C C . ALA A 1 210 ? 20.255 16.765 -8.451 1.00 70.12 210 ALA A C 1
ATOM 1689 O O . ALA A 1 210 ? 21.297 16.144 -8.227 1.00 70.12 210 ALA A O 1
ATOM 1690 N N . ALA A 1 211 ? 20.038 17.994 -7.970 1.00 59.94 211 ALA A N 1
ATOM 1691 C CA . ALA A 1 211 ? 21.029 18.791 -7.242 1.00 59.94 211 ALA A CA 1
ATOM 1692 C C . ALA A 1 211 ? 21.262 18.376 -5.771 1.00 59.94 211 ALA A C 1
ATOM 1694 O O . ALA A 1 211 ? 22.287 18.754 -5.207 1.00 59.94 211 ALA A O 1
ATOM 1695 N N . VAL A 1 212 ? 20.351 17.602 -5.163 1.00 55.41 212 VAL A N 1
ATOM 1696 C CA . VAL A 1 212 ? 20.429 17.082 -3.773 1.00 55.41 212 VAL A CA 1
ATOM 1697 C C . VAL A 1 212 ? 20.844 15.633 -3.792 1.00 55.41 212 VAL A C 1
ATOM 1699 O O . VAL A 1 212 ? 21.984 15.303 -3.413 1.00 55.41 212 VAL A O 1
#